Protein AF-0000000087357820 (afdb_homodimer)

Structure (mmCIF, N/CA/C/O backbone):
data_AF-0000000087357820-model_v1
#
loop_
_entity.id
_entity.type
_entity.pdbx_description
1 polymer 'Uncharacterized protein'
#
loop_
_atom_site.group_PDB
_atom_site.id
_atom_site.type_symbol
_atom_site.label_atom_id
_atom_site.label_alt_id
_atom_site.label_comp_id
_atom_site.label_asym_id
_atom_site.label_entity_id
_atom_site.label_seq_id
_atom_site.pdbx_PDB_ins_code
_atom_site.Cartn_x
_atom_site.Cartn_y
_atom_site.Cartn_z
_atom_site.occupancy
_atom_site.B_iso_or_equiv
_atom_site.auth_seq_id
_atom_site.auth_comp_id
_atom_site.auth_asym_id
_atom_site.auth_atom_id
_atom_site.pdbx_PDB_model_num
ATOM 1 N N . MET A 1 1 ? 14.164 22.422 3.836 1 73.25 1 MET A N 1
ATOM 2 C CA . MET A 1 1 ? 13.07 23.375 3.941 1 73.25 1 MET A CA 1
ATOM 3 C C . MET A 1 1 ? 12.234 23.125 5.191 1 73.25 1 MET A C 1
ATOM 5 O O . MET A 1 1 ? 12.117 24 6.055 1 73.25 1 MET A O 1
ATOM 9 N N . ALA A 1 2 ? 11.922 21.906 5.488 1 82.44 2 ALA A N 1
ATOM 10 C CA . ALA A 1 2 ? 11.102 21.594 6.656 1 82.44 2 ALA A CA 1
ATOM 11 C C . ALA A 1 2 ? 11.883 21.828 7.949 1 82.44 2 ALA A C 1
ATOM 13 O O . ALA A 1 2 ? 11.352 22.406 8.898 1 82.44 2 ALA A O 1
ATOM 14 N N . SER A 1 3 ? 13.109 21.469 7.949 1 85.56 3 SER A N 1
ATOM 15 C CA . SER A 1 3 ? 13.93 21.609 9.148 1 85.56 3 SER A CA 1
ATOM 16 C C . SER A 1 3 ? 14.117 23.078 9.523 1 85.56 3 SER A C 1
ATOM 18 O O . SER A 1 3 ? 14.07 23.438 10.703 1 85.56 3 SER A O 1
ATOM 20 N N . GLN A 1 4 ? 14.367 23.891 8.594 1 88.19 4 GLN A N 1
ATOM 21 C CA . GLN A 1 4 ? 14.547 25.328 8.844 1 88.19 4 GLN A CA 1
ATOM 22 C C . GLN A 1 4 ? 13.258 25.953 9.359 1 88.19 4 GLN A C 1
ATOM 24 O O . GLN A 1 4 ? 13.289 26.797 10.258 1 88.19 4 GLN A O 1
ATOM 29 N N . ALA A 1 5 ? 12.211 25.531 8.766 1 91.81 5 ALA A N 1
ATOM 30 C CA . ALA A 1 5 ? 10.922 26.062 9.203 1 91.81 5 ALA A CA 1
ATOM 31 C C . ALA A 1 5 ? 10.641 25.703 10.664 1 91.81 5 ALA A C 1
ATOM 33 O O . ALA A 1 5 ? 10.102 26.5 11.414 1 91.81 5 ALA A O 1
ATOM 34 N N . ILE A 1 6 ? 11.039 24.547 11.055 1 94.44 6 ILE A N 1
ATOM 35 C CA . ILE A 1 6 ? 10.828 24.109 12.422 1 94.44 6 ILE A CA 1
ATOM 36 C C . ILE A 1 6 ? 11.664 24.953 13.375 1 94.44 6 ILE A C 1
ATOM 38 O O . ILE A 1 6 ? 11.172 25.406 14.414 1 94.44 6 ILE A O 1
ATOM 42 N N . GLU A 1 7 ? 12.859 25.188 12.992 1 92.31 7 GLU A N 1
ATOM 43 C CA . GLU A 1 7 ? 13.75 25.984 13.844 1 92.31 7 GLU A CA 1
ATOM 44 C C . GLU A 1 7 ? 13.203 27.391 14.062 1 92.31 7 GLU A C 1
ATOM 46 O O . GLU A 1 7 ? 13.242 27.906 15.18 1 92.31 7 GLU A O 1
ATOM 51 N N . VAL A 1 8 ? 12.695 27.969 13.07 1 92.12 8 VAL A N 1
ATOM 52 C CA . VAL A 1 8 ? 12.203 29.328 13.109 1 92.12 8 VAL A CA 1
ATOM 53 C C . VAL A 1 8 ? 10.922 29.406 13.938 1 92.12 8 VAL A C 1
ATOM 55 O O . VAL A 1 8 ? 10.641 30.406 14.586 1 92.12 8 VAL A O 1
ATOM 58 N N . ASN A 1 9 ? 10.18 28.328 14.008 1 94.44 9 ASN A N 1
ATOM 59 C CA . ASN A 1 9 ? 8.859 28.359 14.633 1 94.44 9 ASN A CA 1
ATOM 60 C C . ASN A 1 9 ? 8.867 27.672 15.992 1 94.44 9 ASN A C 1
ATOM 62 O O . ASN A 1 9 ? 7.828 27.578 16.656 1 94.44 9 ASN A O 1
ATOM 66 N N . ARG A 1 10 ? 9.984 27.234 16.344 1 94.44 10 ARG A N 1
ATOM 67 C CA . ARG A 1 10 ? 10.062 26.453 17.578 1 94.44 10 ARG A CA 1
ATOM 68 C C . ARG A 1 10 ? 9.883 27.359 18.797 1 94.44 10 ARG A C 1
ATOM 70 O O . ARG A 1 10 ? 9.32 26.938 19.812 1 94.44 10 ARG A O 1
ATOM 77 N N . GLU A 1 11 ? 10.391 28.516 18.688 1 92.94 11 GLU A N 1
ATOM 78 C CA . GLU A 1 11 ? 10.258 29.438 19.812 1 92.94 11 GLU A CA 1
ATOM 79 C C . GLU A 1 11 ? 8.789 29.75 20.109 1 92.94 11 GLU A C 1
ATOM 81 O O . GLU A 1 11 ? 8.047 30.141 19.219 1 92.94 11 GLU A O 1
ATOM 86 N N . GLY A 1 12 ? 8.391 29.562 21.328 1 95 12 GLY A N 1
ATOM 87 C CA . GLY A 1 12 ? 7.023 29.859 21.719 1 95 12 GLY A CA 1
ATOM 88 C C . GLY A 1 12 ? 6.051 28.75 21.391 1 95 12 GLY A C 1
ATOM 89 O O . GLY A 1 12 ? 4.863 28.844 21.703 1 95 12 GLY A O 1
ATOM 90 N N . ALA A 1 13 ? 6.562 27.734 20.812 1 97.06 13 ALA A N 1
ATOM 91 C CA . ALA A 1 13 ? 5.703 26.625 20.422 1 97.06 13 ALA A CA 1
ATOM 92 C C . ALA A 1 13 ? 5.496 25.656 21.578 1 97.06 13 ALA A C 1
ATOM 94 O O . ALA A 1 13 ? 6.324 25.578 22.5 1 97.06 13 ALA A O 1
ATOM 95 N N . GLU A 1 14 ? 4.344 24.969 21.562 1 97.56 14 GLU A N 1
ATOM 96 C CA . GLU A 1 14 ? 4.145 23.781 22.375 1 97.56 14 GLU A CA 1
ATOM 97 C C . GLU A 1 14 ? 4.801 22.562 21.75 1 97.56 14 GLU A C 1
ATOM 99 O O . GLU A 1 14 ? 4.512 22.219 20.594 1 97.56 14 GLU A O 1
ATOM 104 N N . VAL A 1 15 ? 5.68 21.922 22.531 1 97.75 15 VAL A N 1
ATOM 105 C CA . VAL A 1 15 ? 6.398 20.781 21.984 1 97.75 15 VAL A CA 1
ATOM 106 C C . VAL A 1 15 ? 6.188 19.562 22.891 1 97.75 15 VAL A C 1
ATOM 108 O O . VAL A 1 15 ? 6.355 19.656 24.109 1 97.75 15 VAL A O 1
ATOM 111 N N . TYR A 1 16 ? 5.82 18.547 22.281 1 97.31 16 TYR A N 1
ATOM 112 C CA . TYR A 1 16 ? 5.555 17.312 23.016 1 97.31 16 TYR A CA 1
ATOM 113 C C . TYR A 1 16 ? 6.445 16.188 22.531 1 97.31 16 TYR A C 1
ATOM 115 O O . TYR A 1 16 ? 6.785 16.125 21.344 1 97.31 16 TYR A O 1
ATOM 123 N N . HIS A 1 17 ? 6.758 15.32 23.469 1 96.5 17 HIS A N 1
ATOM 124 C CA . HIS A 1 17 ? 7.605 14.18 23.156 1 96.5 17 HIS A CA 1
ATOM 125 C C . HIS A 1 17 ? 6.992 12.883 23.672 1 96.5 17 HIS A C 1
ATOM 127 O O . HIS A 1 17 ? 6.246 12.891 24.656 1 96.5 17 HIS A O 1
ATOM 133 N N . GLY A 1 18 ? 7.461 11.797 23.031 1 91.88 18 GLY A N 1
ATOM 134 C CA . GLY A 1 18 ? 6.934 10.484 23.375 1 91.88 18 GLY A CA 1
ATOM 135 C C . GLY A 1 18 ? 5.77 10.062 22.5 1 91.88 18 GLY A C 1
ATOM 136 O O . GLY A 1 18 ? 4.863 10.852 22.234 1 91.88 18 GLY A O 1
ATOM 137 N N . ALA A 1 19 ? 5.703 8.883 22.125 1 88.94 19 ALA A N 1
ATOM 138 C CA . ALA A 1 19 ? 4.777 8.383 21.109 1 88.94 19 ALA A CA 1
ATOM 139 C C . ALA A 1 19 ? 3.328 8.594 21.547 1 88.94 19 ALA A C 1
ATOM 141 O O . ALA A 1 19 ? 2.525 9.141 20.781 1 88.94 19 ALA A O 1
ATOM 142 N N . ALA A 1 20 ? 2.982 8.188 22.781 1 90.88 20 ALA A N 1
ATOM 143 C CA . ALA A 1 20 ? 1.6 8.25 23.25 1 90.88 20 ALA A CA 1
ATOM 144 C C . ALA A 1 20 ? 1.122 9.695 23.359 1 90.88 20 ALA A C 1
ATOM 146 O O . ALA A 1 20 ? 0.033 10.031 22.891 1 90.88 20 ALA A O 1
ATOM 147 N N . LEU A 1 21 ? 1.9 10.562 24 1 94.44 21 LEU A N 1
ATOM 148 C CA . LEU A 1 21 ? 1.52 11.961 24.172 1 94.44 21 LEU A CA 1
ATOM 149 C C . LEU A 1 21 ? 1.467 12.68 22.828 1 94.44 21 LEU A C 1
ATOM 151 O O . LEU A 1 21 ? 0.563 13.48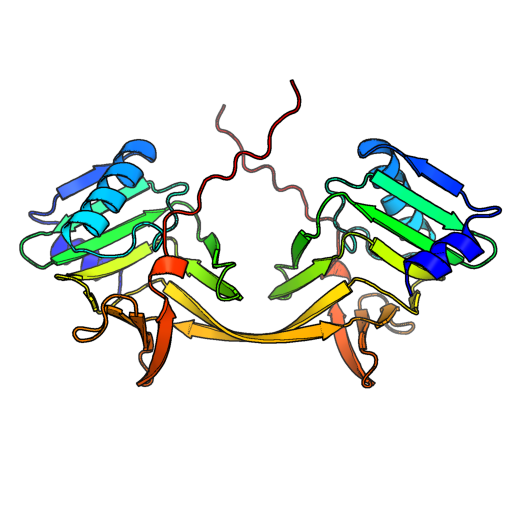4 22.578 1 94.44 21 LEU A O 1
ATOM 155 N N . CYS A 1 22 ? 2.412 12.398 21.984 1 94.81 22 CYS A N 1
ATOM 156 C CA . CYS A 1 22 ? 2.434 13.023 20.672 1 94.81 22 CYS A CA 1
ATOM 157 C C . CYS A 1 22 ? 1.187 12.648 19.875 1 94.81 22 CYS A C 1
ATOM 159 O O . CYS A 1 22 ? 0.579 13.508 19.234 1 94.81 22 CYS A O 1
ATOM 161 N N . ALA A 1 23 ? 0.832 11.43 19.953 1 91.69 23 ALA A N 1
ATOM 162 C CA . ALA A 1 23 ? -0.372 10.984 19.266 1 91.69 23 ALA A CA 1
ATOM 163 C C . ALA A 1 23 ? -1.608 11.711 19.781 1 91.69 23 ALA A C 1
ATOM 165 O O . ALA A 1 23 ? -2.441 12.172 19 1 91.69 23 ALA A O 1
ATOM 166 N N . GLU A 1 24 ? -1.689 11.797 21.047 1 93.69 24 GLU A N 1
ATOM 167 C CA . GLU A 1 24 ? -2.809 12.469 21.688 1 93.69 24 GLU A CA 1
ATOM 168 C C . GLU A 1 24 ? -2.875 13.938 21.281 1 93.69 24 GLU A C 1
ATOM 170 O O . GLU A 1 24 ? -3.941 14.438 20.922 1 93.69 24 GLU A O 1
ATOM 175 N N . LYS A 1 25 ? -1.815 14.617 21.312 1 93.94 25 LYS A N 1
ATOM 176 C CA . LYS A 1 25 ? -1.777 16.047 21.047 1 93.94 25 LYS A CA 1
ATOM 177 C C . LYS A 1 25 ? -2.035 16.328 19.562 1 93.94 25 LYS A C 1
ATOM 179 O O . LYS A 1 25 ? -2.656 17.344 19.219 1 93.94 25 LYS A O 1
ATOM 184 N N . ALA A 1 26 ? -1.531 15.453 18.688 1 93 26 ALA A N 1
ATOM 185 C CA . ALA A 1 26 ? -1.807 15.594 17.266 1 93 26 ALA A CA 1
ATOM 186 C C . ALA A 1 26 ? -3.305 15.523 16.984 1 93 26 ALA A C 1
ATOM 188 O O . ALA A 1 26 ? -3.848 16.359 16.25 1 93 26 ALA A O 1
ATOM 189 N N . VAL A 1 27 ? -3.914 14.617 17.609 1 93.06 27 VAL A N 1
ATOM 190 C CA . VAL A 1 27 ? -5.348 14.43 17.406 1 93.06 27 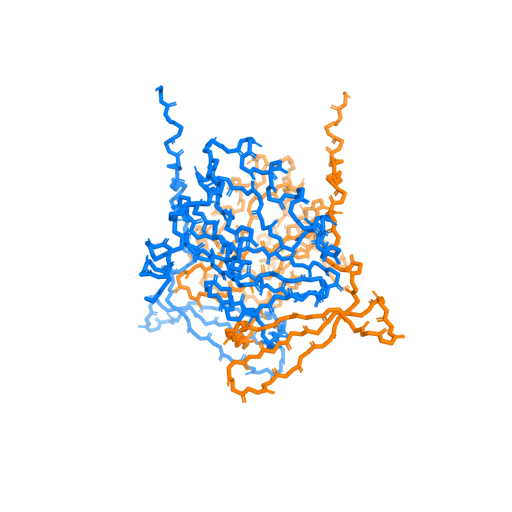VAL A CA 1
ATOM 191 C C . VAL A 1 27 ? -6.105 15.641 17.953 1 93.06 27 VAL A C 1
ATOM 193 O O . VAL A 1 27 ? -7.059 16.125 17.344 1 93.06 27 VAL A O 1
ATOM 196 N N . GLU A 1 28 ? -5.723 16.062 19.094 1 95 28 GLU A N 1
ATOM 197 C CA . GLU A 1 28 ? -6.355 17.219 19.703 1 95 28 GLU A CA 1
ATOM 198 C C . GLU A 1 28 ? -6.258 18.438 18.781 1 95 28 GLU A C 1
ATOM 200 O O . GLU A 1 28 ? -7.223 19.203 18.641 1 95 28 GLU A O 1
ATOM 205 N N . LEU A 1 29 ? -5.117 18.594 18.219 1 94.62 29 LEU A N 1
ATOM 206 C CA . LEU A 1 29 ? -4.906 19.734 17.344 1 94.62 29 LEU A CA 1
ATOM 207 C C . LEU A 1 29 ? -5.797 19.641 16.109 1 94.62 29 LEU A C 1
ATOM 209 O O . LEU A 1 29 ? -6.375 20.641 15.672 1 94.62 29 LEU A O 1
ATOM 213 N N . LEU A 1 30 ? -5.941 18.469 15.516 1 95.62 30 LEU A N 1
ATOM 214 C CA . LEU A 1 30 ? -6.84 18.25 14.383 1 95.62 30 LEU A CA 1
ATOM 215 C C . LEU A 1 30 ? -8.281 18.562 14.766 1 95.62 30 LEU A C 1
ATOM 217 O O . LEU A 1 30 ? -8.992 19.234 14.016 1 95.62 30 LEU A O 1
ATOM 221 N N . ALA A 1 31 ? -8.609 18.172 15.977 1 96.25 31 ALA A N 1
ATOM 222 C CA . ALA A 1 31 ? -9.961 18.438 16.469 1 96.25 31 ALA A CA 1
ATOM 223 C C . ALA A 1 31 ? -10.195 19.938 16.656 1 96.25 31 ALA A C 1
ATOM 225 O O . ALA A 1 31 ? -11.234 20.469 16.234 1 96.25 31 ALA A O 1
ATOM 226 N N . GLU A 1 32 ? -9.258 20.547 17.203 1 96.44 32 GLU A N 1
ATOM 227 C CA . GLU A 1 32 ? -9.367 21.969 17.484 1 96.44 32 GLU A CA 1
ATOM 228 C C . GLU A 1 32 ? -9.539 22.766 16.203 1 96.44 32 GLU A C 1
ATOM 230 O O . GLU A 1 32 ? -10.18 23.828 16.203 1 96.44 32 GLU A O 1
ATOM 235 N N . THR A 1 33 ? -8.977 22.266 15.148 1 96.44 33 THR A N 1
ATOM 236 C CA . THR A 1 33 ? -9 23 13.891 1 96.44 33 THR A CA 1
ATOM 237 C C . THR A 1 33 ? -10.023 22.406 12.922 1 96.44 33 THR A C 1
ATOM 239 O O . THR A 1 33 ? -10.031 22.734 11.734 1 96.44 33 THR A O 1
ATOM 242 N N . ASN A 1 34 ? -10.836 21.484 13.383 1 96.81 34 ASN A N 1
ATOM 243 C CA . ASN A 1 34 ? -11.93 20.859 12.641 1 96.81 34 ASN A CA 1
ATOM 244 C C . ASN A 1 34 ? -11.43 20.125 11.406 1 96.81 34 ASN A C 1
ATOM 246 O O . ASN A 1 34 ? -12.055 20.172 10.344 1 96.81 34 ASN A O 1
ATOM 250 N N . MET A 1 35 ? -10.258 19.547 11.531 1 96.75 35 MET A N 1
ATOM 251 C CA . MET A 1 35 ? -9.719 18.672 10.5 1 96.75 35 MET A CA 1
ATOM 252 C C . MET A 1 35 ? -10.062 17.219 10.797 1 96.75 35 MET A C 1
ATOM 254 O O . MET A 1 35 ? -10.297 16.859 11.945 1 96.75 35 MET A O 1
ATOM 258 N N . PRO A 1 36 ? -10.133 16.406 9.789 1 95.56 36 PRO A N 1
ATOM 259 C CA . PRO A 1 36 ? -10.406 14.992 10.07 1 95.56 36 PRO A CA 1
ATOM 260 C C . PRO A 1 36 ? -9.344 14.352 10.961 1 95.56 36 PRO A C 1
ATOM 262 O O . PRO A 1 36 ? -8.148 14.578 10.758 1 95.56 36 PRO A O 1
ATOM 265 N N . LEU A 1 37 ? -9.695 13.492 11.773 1 93.69 37 LEU A N 1
ATOM 266 C CA . LEU A 1 37 ? -8.82 13 12.836 1 93.69 37 LEU A CA 1
ATOM 267 C C . LEU A 1 37 ? -7.918 11.883 12.32 1 93.69 37 LEU A C 1
ATOM 269 O O . LEU A 1 37 ? -6.93 11.531 12.969 1 93.69 37 LEU A O 1
ATOM 273 N N . GLY A 1 38 ? -8.211 11.281 11.195 1 91.94 38 GLY A N 1
ATOM 274 C CA . GLY A 1 38 ? -7.43 10.188 10.641 1 91.94 38 GLY A CA 1
ATOM 275 C C . GLY A 1 38 ? -6.434 10.641 9.594 1 91.94 38 GLY A C 1
ATOM 276 O O . GLY A 1 38 ? -5.797 9.82 8.93 1 91.94 38 GLY A O 1
ATOM 277 N N . LEU A 1 39 ? -6.238 11.945 9.453 1 92.19 39 LEU A N 1
ATOM 278 C CA . LEU A 1 39 ? -5.363 12.477 8.414 1 92.19 39 LEU A CA 1
ATOM 279 C C . LEU A 1 39 ? -3.918 12.055 8.648 1 92.19 39 LEU A C 1
ATOM 281 O O . LEU A 1 39 ? -3.156 11.875 7.695 1 92.19 39 LEU A O 1
ATOM 285 N N . LEU A 1 40 ? -3.494 11.992 9.875 1 84.5 40 LEU A N 1
ATOM 286 C CA . LEU A 1 40 ? -2.104 11.711 10.211 1 84.5 40 LEU A CA 1
ATOM 287 C C . LEU A 1 40 ? -1.955 10.312 10.789 1 84.5 40 LEU A C 1
ATOM 289 O O . LEU A 1 40 ? -2.758 9.891 11.625 1 84.5 40 LEU A O 1
ATOM 293 N N . PRO A 1 41 ? -0.922 9.68 10.203 1 74.94 41 PRO A N 1
ATOM 294 C CA . PRO A 1 41 ? -0.649 8.398 10.875 1 74.94 41 PRO A CA 1
ATOM 295 C C . PRO A 1 41 ? -0.025 8.578 12.258 1 74.94 41 PRO A C 1
ATOM 297 O O . PRO A 1 41 ? 0.786 9.484 12.453 1 74.94 41 PRO A O 1
ATOM 300 N N . LEU A 1 42 ? -0.426 7.961 13.242 1 70.5 42 LEU A N 1
ATOM 301 C CA . LEU A 1 42 ? -0.013 8.164 14.633 1 70.5 42 LEU A CA 1
ATOM 302 C C . LEU A 1 42 ? 0.993 7.098 15.055 1 70.5 42 LEU A C 1
ATOM 304 O O . LEU A 1 42 ? 1.141 6.82 16.25 1 70.5 42 LEU A O 1
ATOM 308 N N . ALA A 1 43 ? 1.748 6.617 14.148 1 74.94 43 ALA A N 1
ATOM 309 C CA . ALA A 1 43 ? 2.674 5.562 14.547 1 74.94 43 ALA A CA 1
ATOM 310 C C . ALA A 1 43 ? 4.094 6.098 14.688 1 74.94 43 ALA A C 1
ATOM 312 O O . ALA A 1 43 ? 4.578 6.828 13.82 1 74.94 43 ALA A O 1
ATOM 313 N N . ASP A 1 44 ? 4.77 5.82 15.812 1 84.06 44 ASP A N 1
ATOM 314 C CA . ASP A 1 44 ? 6.188 6.039 16.094 1 84.06 44 ASP A CA 1
ATOM 315 C C . ASP A 1 44 ? 6.539 7.52 16.016 1 84.06 44 ASP A C 1
ATOM 317 O O . ASP A 1 44 ? 7.574 7.895 15.453 1 84.06 44 ASP A O 1
ATOM 321 N N . ILE A 1 45 ? 5.656 8.352 16.391 1 91.44 45 ILE A N 1
ATOM 322 C CA . ILE A 1 45 ? 5.914 9.789 16.438 1 91.44 45 ILE A CA 1
ATOM 323 C C . ILE A 1 45 ? 6.824 10.117 17.609 1 91.44 45 ILE A C 1
ATOM 325 O O . ILE A 1 45 ? 6.594 9.648 18.734 1 91.44 45 ILE A O 1
ATOM 329 N N . VAL A 1 46 ? 7.801 10.867 17.438 1 94.44 46 VAL A N 1
ATOM 330 C CA . VAL A 1 46 ? 8.766 11.148 18.484 1 94.44 46 VAL A CA 1
ATOM 331 C C . VAL A 1 46 ? 8.602 12.594 18.969 1 94.44 46 VAL A C 1
ATOM 333 O O . VAL A 1 46 ? 8.945 12.914 20.109 1 94.44 46 VAL A O 1
ATOM 336 N N . GLU A 1 47 ? 8.086 13.438 18.125 1 96.56 47 GLU A N 1
ATOM 337 C CA . GLU A 1 47 ? 7.891 14.836 18.5 1 96.56 47 GLU A CA 1
ATOM 338 C C . GLU A 1 47 ? 6.738 15.461 17.719 1 96.56 47 GLU A C 1
ATOM 340 O O . GLU A 1 47 ? 6.582 15.219 16.531 1 96.56 47 GLU A O 1
ATOM 345 N N . VAL A 1 48 ? 5.984 16.234 18.438 1 96.56 48 VAL A N 1
ATOM 346 C CA . VAL A 1 48 ? 4.973 17.094 17.844 1 96.56 48 VAL A CA 1
ATOM 347 C C . VAL A 1 48 ? 5.125 18.516 18.359 1 96.56 48 VAL A C 1
ATOM 349 O O . VAL A 1 48 ? 5.312 18.734 19.562 1 96.56 48 VAL A O 1
ATOM 352 N N . GLY A 1 49 ? 5.086 19.453 17.5 1 97.25 49 GLY A N 1
ATOM 353 C CA . GLY A 1 49 ? 5.133 20.859 17.875 1 97.25 49 GLY A CA 1
ATOM 354 C C . GLY A 1 49 ? 4.062 21.688 17.203 1 97.25 49 GLY A C 1
ATOM 355 O O . GLY A 1 49 ? 3.637 21.375 16.094 1 97.25 49 GLY A O 1
ATOM 356 N N . TYR A 1 50 ? 3.68 22.641 17.938 1 97.56 50 TYR A N 1
ATOM 357 C CA . TYR A 1 50 ? 2.654 23.547 17.438 1 97.56 50 TYR A CA 1
ATOM 358 C C . TYR A 1 50 ? 2.873 24.969 17.953 1 97.56 50 TYR A C 1
ATOM 360 O O . TYR A 1 50 ? 2.887 25.203 19.156 1 97.56 50 TYR A O 1
ATOM 368 N N . ASN A 1 51 ? 3.086 25.844 17.078 1 97.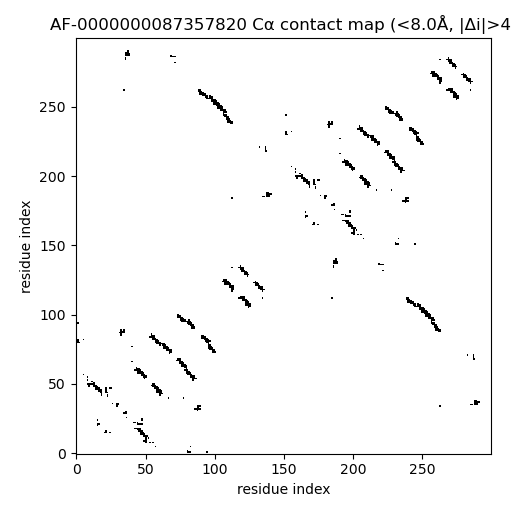75 51 ASN A N 1
ATOM 369 C CA . ASN A 1 51 ? 3.152 27.266 17.406 1 97.75 51 ASN A CA 1
ATOM 370 C C . ASN A 1 51 ? 1.818 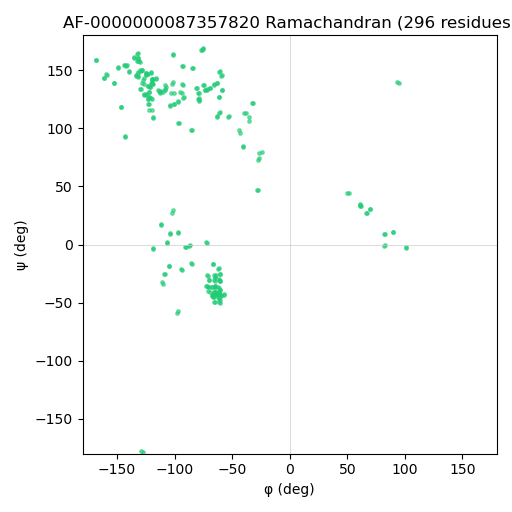27.953 17.141 1 97.75 51 ASN A C 1
ATOM 372 O O . ASN A 1 51 ? 1.471 28.234 16 1 97.75 51 ASN A O 1
ATOM 376 N N . ARG A 1 52 ? 1.1 28.25 18.156 1 95.12 52 ARG A N 1
ATOM 377 C CA . ARG A 1 52 ? -0.247 28.797 18.047 1 95.12 52 ARG A CA 1
ATOM 378 C C . ARG A 1 52 ? -0.222 30.188 17.406 1 95.12 52 ARG A C 1
ATOM 380 O O . ARG A 1 52 ? -1.163 30.562 16.703 1 95.12 52 ARG A O 1
ATOM 387 N N . SER A 1 53 ? 0.862 30.859 17.656 1 95.62 53 SER A N 1
ATOM 388 C CA . SER A 1 53 ? 0.969 32.219 17.141 1 95.62 53 SER A CA 1
ATOM 389 C C . SER A 1 53 ? 1.056 32.219 15.617 1 95.62 53 SER A C 1
ATOM 391 O O . SER A 1 53 ? 0.484 33.094 14.969 1 95.62 53 SER A O 1
ATOM 393 N N . THR A 1 54 ? 1.715 31.281 15.039 1 95.38 54 THR A N 1
ATOM 394 C CA . THR A 1 54 ? 1.928 31.266 13.602 1 95.38 54 THR A CA 1
ATOM 395 C C . THR A 1 54 ? 1.031 30.234 12.93 1 95.38 54 THR A C 1
ATOM 397 O O . THR A 1 54 ? 0.827 30.266 11.719 1 95.38 54 THR A O 1
ATOM 400 N N . GLY A 1 55 ? 0.538 29.312 13.695 1 96.5 55 GLY A N 1
ATOM 401 C CA . GLY A 1 55 ? -0.227 28.203 13.148 1 96.5 55 GLY A CA 1
ATOM 402 C C . GLY A 1 55 ? 0.646 27.078 12.625 1 96.5 55 GLY A C 1
ATOM 403 O O . GLY A 1 55 ? 0.153 26.156 11.969 1 96.5 55 GLY A O 1
ATOM 404 N N . PHE A 1 56 ? 1.997 27.156 12.898 1 97.75 56 PHE A N 1
ATOM 405 C CA . PHE A 1 56 ? 2.947 26.188 12.367 1 97.75 56 PHE A CA 1
ATOM 406 C C . PHE A 1 56 ? 2.916 24.891 13.18 1 97.75 56 PHE A C 1
ATOM 408 O O . PHE A 1 56 ? 3.045 24.922 14.406 1 97.75 56 PHE A O 1
ATOM 415 N N . LEU A 1 57 ? 2.717 23.828 12.484 1 97.25 57 LEU A N 1
ATOM 416 C CA . LEU A 1 57 ? 2.678 22.484 13.062 1 97.25 57 LEU A CA 1
ATOM 417 C C . LEU A 1 57 ? 3.766 21.609 12.461 1 97.25 57 LEU A C 1
ATOM 419 O O . LEU A 1 57 ? 4.023 21.656 11.258 1 97.25 57 LEU A O 1
ATOM 423 N N . TRP A 1 58 ? 4.445 20.812 13.297 1 96.5 58 TRP A N 1
ATOM 424 C CA . TRP A 1 58 ? 5.352 19.828 12.734 1 96.5 58 TRP A CA 1
ATOM 425 C C . TRP A 1 58 ? 5.27 18.516 13.492 1 96.5 58 TRP A C 1
ATOM 427 O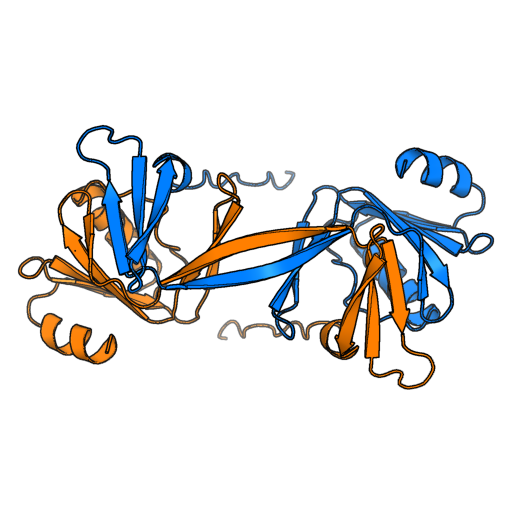 O . TRP A 1 58 ? 4.875 18.484 14.664 1 96.5 58 TRP A O 1
ATOM 437 N N . LEU A 1 59 ? 5.488 17.453 12.844 1 96 59 LEU A N 1
ATOM 438 C CA . LEU A 1 59 ? 5.559 16.094 13.359 1 96 59 LEU A CA 1
ATOM 439 C C . LEU A 1 59 ? 6.859 15.422 12.938 1 96 59 LEU A C 1
ATOM 441 O O . LEU A 1 59 ? 7.242 15.477 11.766 1 96 59 LEU A O 1
ATOM 445 N N . LEU A 1 60 ? 7.523 14.867 13.93 1 95.38 60 LEU A N 1
ATOM 446 C CA . LEU A 1 60 ? 8.719 14.07 13.672 1 95.38 60 LEU A CA 1
ATOM 447 C C . LEU A 1 60 ? 8.469 12.602 14 1 95.38 60 LEU A C 1
ATOM 449 O O . LEU A 1 60 ? 7.918 12.273 15.055 1 95.38 60 LEU A O 1
ATOM 453 N N . GLN A 1 61 ? 8.812 11.734 13.117 1 94.12 61 GLN A N 1
ATOM 454 C CA . GLN A 1 61 ? 8.688 10.305 13.359 1 94.12 61 GLN A CA 1
ATOM 455 C C . GLN A 1 61 ? 9.961 9.562 12.961 1 94.12 61 GLN A C 1
ATOM 457 O O . GLN A 1 61 ? 10.797 10.109 12.227 1 94.12 61 GLN A O 1
ATOM 462 N N . LYS A 1 62 ? 10.133 8.461 13.5 1 91.69 62 LYS A N 1
ATOM 463 C CA . LYS A 1 62 ? 11.375 7.719 13.336 1 91.69 62 LYS A CA 1
ATOM 464 C C . LYS A 1 62 ? 11.562 7.273 11.883 1 91.69 62 LYS A C 1
ATOM 466 O O . LYS A 1 62 ? 12.664 7.348 11.344 1 91.69 62 LYS A O 1
ATOM 471 N N . LYS A 1 63 ? 10.492 6.773 11.281 1 90.44 63 LYS A N 1
ATOM 472 C CA . LYS A 1 63 ? 10.539 6.262 9.914 1 90.44 63 LYS A CA 1
ATOM 473 C C . LYS A 1 63 ? 9.375 6.789 9.086 1 90.44 63 LYS A C 1
ATOM 475 O O . LYS A 1 63 ? 8.297 7.051 9.617 1 90.44 63 LYS A O 1
ATOM 480 N N . ALA A 1 64 ? 9.773 6.98 7.82 1 90.62 64 ALA A N 1
ATOM 481 C CA . ALA A 1 64 ? 8.68 7.266 6.898 1 90.62 64 ALA A CA 1
ATOM 482 C C . ALA A 1 64 ? 7.688 6.109 6.852 1 90.62 64 ALA A C 1
ATOM 484 O O . ALA A 1 64 ? 8.055 4.953 7.09 1 90.62 64 ALA A O 1
ATOM 485 N N . LEU A 1 65 ? 6.406 6.488 6.594 1 88.56 65 LEU A N 1
ATOM 486 C CA . LEU A 1 65 ? 5.414 5.422 6.508 1 88.56 65 LEU A CA 1
ATOM 487 C C . LEU A 1 65 ? 4.395 5.711 5.414 1 88.56 65 LEU A C 1
ATOM 489 O O . LEU A 1 65 ? 4.258 6.855 4.977 1 88.56 65 LEU A O 1
ATOM 493 N N . THR A 1 66 ? 3.877 4.668 4.945 1 86.25 66 THR A N 1
ATOM 494 C CA . THR A 1 66 ? 2.814 4.75 3.949 1 86.25 66 THR A CA 1
ATOM 495 C C . THR A 1 66 ? 1.499 4.223 4.516 1 86.25 66 THR A C 1
ATOM 497 O O . THR A 1 66 ? 1.479 3.199 5.199 1 86.25 66 THR A O 1
ATOM 500 N N . HIS A 1 67 ? 0.475 4.973 4.328 1 87.56 67 HIS A N 1
ATOM 501 C CA . HIS A 1 67 ? -0.867 4.605 4.77 1 87.56 67 HIS A CA 1
ATOM 502 C C . HIS A 1 67 ? -1.824 4.5 3.586 1 87.56 67 HIS A C 1
ATOM 504 O O . HIS A 1 67 ? -1.774 5.324 2.668 1 87.56 67 HIS A O 1
ATOM 510 N N . THR A 1 68 ? -2.719 3.494 3.709 1 83.25 68 THR A N 1
ATOM 511 C CA . THR A 1 68 ? -3.754 3.338 2.693 1 83.25 68 THR A CA 1
ATOM 512 C C . THR A 1 68 ? -5.098 3.84 3.213 1 83.25 68 THR A C 1
ATOM 514 O O . THR A 1 68 ? -5.605 3.342 4.219 1 83.25 68 THR A O 1
ATOM 517 N N . PHE A 1 69 ? -5.637 4.828 2.543 1 88.25 69 PHE A N 1
ATOM 518 C CA . PHE A 1 69 ? -7.027 5.199 2.781 1 88.25 69 PHE A CA 1
ATOM 519 C C . PHE A 1 69 ? -7.969 4.344 1.943 1 88.25 69 PHE A C 1
ATOM 521 O O . PHE A 1 69 ? -8.211 4.645 0.772 1 88.25 69 PHE A O 1
ATOM 528 N N . LYS A 1 70 ? -8.5 3.354 2.551 1 81.38 70 LYS A N 1
ATOM 529 C CA . LYS A 1 70 ? -9.195 2.268 1.865 1 81.38 70 LYS A CA 1
ATOM 530 C C . LYS A 1 70 ? -10.453 2.777 1.167 1 81.38 70 LYS A C 1
ATOM 532 O O . LYS A 1 70 ? -10.812 2.291 0.093 1 81.38 70 LYS A O 1
ATOM 537 N N . GLN A 1 71 ? -11.078 3.725 1.802 1 84.88 71 GLN A N 1
ATOM 538 C CA . GLN A 1 71 ? -12.352 4.191 1.265 1 84.88 71 GLN A CA 1
ATOM 539 C C . GLN A 1 71 ? -12.164 4.859 -0.093 1 84.88 71 GLN A C 1
ATOM 541 O O . GLN A 1 71 ? -13.07 4.855 -0.924 1 84.88 71 GLN A O 1
ATOM 546 N N . ILE A 1 72 ? -11 5.418 -0.327 1 88.06 72 ILE A N 1
ATOM 547 C CA . ILE A 1 72 ? -10.797 6.141 -1.579 1 88.06 72 ILE A CA 1
ATOM 548 C C . ILE A 1 72 ? -9.68 5.477 -2.381 1 88.06 72 ILE A C 1
ATOM 550 O O . ILE A 1 72 ? -9.344 5.926 -3.48 1 88.06 72 ILE A O 1
ATOM 554 N N . GLY A 1 73 ? -9.102 4.504 -1.807 1 79.38 73 GLY A N 1
ATOM 555 C CA . GLY A 1 73 ? -8.086 3.734 -2.51 1 79.38 73 GLY A CA 1
ATOM 556 C C . GLY A 1 73 ? -6.801 4.508 -2.742 1 79.38 73 GLY A C 1
ATOM 557 O O . GLY A 1 73 ? -6.148 4.34 -3.773 1 79.38 73 GLY A O 1
ATOM 558 N N . ARG A 1 74 ? -6.43 5.398 -1.911 1 85.38 74 ARG A N 1
ATOM 559 C CA . ARG A 1 74 ? -5.234 6.223 -2.057 1 85.38 74 ARG A CA 1
ATOM 560 C C . ARG A 1 74 ? -4.16 5.809 -1.06 1 85.38 74 ARG A C 1
ATOM 562 O O . ARG A 1 74 ? -4.457 5.512 0.099 1 85.38 74 ARG A O 1
ATOM 569 N N . LEU A 1 75 ? -2.984 5.77 -1.592 1 86.94 75 LEU A N 1
ATOM 570 C CA . LEU A 1 75 ? -1.815 5.633 -0.73 1 86.94 75 LEU A CA 1
ATOM 571 C C . LEU A 1 75 ? -1.213 6.996 -0.412 1 86.94 75 LEU A C 1
ATOM 573 O O . LEU A 1 75 ? -1.024 7.82 -1.309 1 86.94 75 LEU A O 1
ATOM 577 N N . VAL A 1 76 ? -0.985 7.18 0.837 1 91.94 76 VAL A N 1
ATOM 578 C CA . VAL A 1 76 ? -0.347 8.422 1.263 1 91.94 76 VAL A CA 1
ATOM 579 C C . VAL A 1 76 ? 0.936 8.109 2.029 1 91.94 76 VAL A C 1
ATOM 581 O O . VAL A 1 76 ? 0.938 7.262 2.93 1 91.94 76 VAL A O 1
ATOM 584 N N . SER A 1 77 ? 1.97 8.734 1.573 1 92.12 77 SER A N 1
ATOM 585 C CA . SER A 1 77 ? 3.252 8.594 2.256 1 92.12 77 SER A CA 1
ATOM 586 C C . SER A 1 77 ? 3.559 9.812 3.117 1 92.12 77 SER A C 1
ATOM 588 O O . SER A 1 77 ? 3.326 10.945 2.701 1 92.12 77 SER A O 1
ATOM 590 N N . TYR A 1 78 ? 4.074 9.539 4.293 1 94.81 78 TYR A N 1
ATOM 591 C CA . TYR A 1 78 ? 4.488 10.562 5.246 1 94.81 78 TYR A CA 1
ATOM 592 C C . TYR A 1 78 ? 5.977 10.453 5.555 1 94.81 78 TYR A C 1
ATOM 594 O O . TYR A 1 78 ? 6.445 9.414 6.023 1 94.81 78 TYR A O 1
ATOM 602 N N . ALA A 1 79 ? 6.691 11.539 5.375 1 95.12 79 ALA A N 1
ATOM 603 C CA . ALA A 1 79 ? 8.125 11.578 5.641 1 95.12 79 ALA A CA 1
ATOM 604 C C . ALA A 1 79 ? 8.398 11.633 7.141 1 95.12 79 ALA A C 1
ATOM 606 O O . ALA A 1 79 ? 7.473 11.719 7.949 1 95.12 79 ALA A O 1
ATOM 607 N N . THR A 1 80 ? 9.656 11.438 7.492 1 94.94 80 THR A N 1
ATOM 608 C CA . THR A 1 80 ? 10.047 11.492 8.898 1 94.94 80 THR A CA 1
ATOM 609 C C . THR A 1 80 ? 9.75 12.867 9.492 1 94.94 80 THR A C 1
ATOM 611 O O . THR A 1 80 ? 9.625 13.008 10.711 1 94.94 80 THR A O 1
ATOM 614 N N . LYS A 1 81 ? 9.711 13.867 8.602 1 95.69 81 LYS A N 1
ATOM 615 C CA . LYS A 1 81 ? 9.352 15.227 8.992 1 95.69 81 LYS A CA 1
ATOM 616 C C . LYS A 1 81 ? 8.156 15.734 8.18 1 95.69 81 LYS A C 1
ATOM 618 O O . LYS A 1 81 ? 8.211 15.766 6.953 1 95.69 81 LYS A O 1
ATOM 623 N N . VAL A 1 82 ? 7.102 16.078 8.93 1 96.31 82 VAL A N 1
ATOM 624 C CA . VAL A 1 82 ? 5.91 16.656 8.312 1 96.31 82 VAL A CA 1
ATOM 625 C C . VAL A 1 82 ? 5.613 18.016 8.922 1 96.31 82 VAL A C 1
ATOM 627 O O . VAL A 1 82 ? 5.641 18.172 10.148 1 96.31 82 VAL A O 1
ATOM 630 N N . THR A 1 83 ? 5.391 19.016 8.086 1 97.25 83 THR A N 1
ATOM 631 C CA . THR A 1 83 ? 5.062 20.344 8.586 1 97.25 83 THR A CA 1
ATOM 632 C C . THR A 1 83 ? 3.85 20.906 7.852 1 97.25 83 THR A C 1
ATOM 634 O O . THR A 1 83 ? 3.527 20.484 6.742 1 97.25 83 THR A O 1
ATOM 637 N N . ALA A 1 84 ? 3.264 21.844 8.461 1 97.56 84 ALA A N 1
ATOM 638 C CA . ALA A 1 84 ? 2.152 22.562 7.855 1 97.56 84 ALA A CA 1
ATOM 639 C C . ALA A 1 84 ? 1.817 23.828 8.656 1 97.56 84 ALA A C 1
ATOM 641 O O . ALA A 1 84 ? 2.219 23.953 9.812 1 97.56 84 ALA A O 1
ATOM 642 N N . PHE A 1 85 ? 1.178 24.75 8.047 1 97.94 85 PHE A N 1
ATOM 643 C CA . PHE A 1 85 ? 0.45 25.812 8.727 1 97.94 85 PHE A CA 1
ATOM 644 C C . PHE A 1 85 ? -1.033 25.469 8.828 1 97.94 85 PHE A C 1
ATOM 646 O O . PHE A 1 85 ? -1.696 25.266 7.812 1 97.94 85 PHE A O 1
ATOM 653 N N . VAL A 1 86 ? -1.536 25.469 10.062 1 97.25 86 VAL A N 1
ATOM 654 C CA . VAL A 1 86 ? -2.896 24.984 10.289 1 97.25 86 VAL A CA 1
ATOM 655 C C . VAL A 1 86 ? -3.793 26.156 10.695 1 97.25 86 VAL A C 1
ATOM 657 O O . VAL A 1 86 ? -3.391 27 11.5 1 97.25 86 VAL A O 1
ATOM 660 N N . GLU A 1 87 ? -4.898 26.219 10.062 1 96.44 87 GLU A N 1
ATOM 661 C CA . GLU A 1 87 ? -6.012 27.094 10.414 1 96.44 87 GLU A CA 1
ATOM 662 C C . GLU A 1 87 ? -7.32 26.312 10.508 1 96.44 87 GLU A C 1
ATOM 664 O O . GLU A 1 87 ? -7.316 25.078 10.461 1 96.44 87 GLU A O 1
ATOM 669 N N . ASP A 1 88 ? -8.367 27.047 10.773 1 97.5 88 ASP A N 1
ATOM 670 C CA . ASP A 1 88 ? -9.672 26.391 10.836 1 97.5 88 ASP A CA 1
ATOM 671 C C . ASP A 1 88 ? -10.031 25.75 9.5 1 97.5 88 ASP A C 1
ATOM 673 O O . ASP A 1 88 ? -10.188 26.453 8.492 1 97.5 88 ASP A O 1
ATOM 677 N N . ARG A 1 89 ? -10.094 24.453 9.492 1 98.19 89 ARG A N 1
ATOM 678 C CA . ARG A 1 89 ? -10.578 23.641 8.375 1 98.19 89 ARG A CA 1
ATOM 679 C C . ARG A 1 89 ? -9.641 23.75 7.18 1 98.19 89 ARG A C 1
ATOM 681 O O . ARG A 1 89 ? -10.07 23.625 6.031 1 98.19 89 ARG A O 1
ATOM 688 N N . LYS A 1 90 ? -8.32 24.031 7.484 1 97.88 90 LYS A N 1
ATOM 689 C CA . LYS A 1 90 ? -7.395 24.156 6.359 1 97.88 90 LYS A CA 1
ATOM 690 C C . LYS A 1 90 ? -5.945 24.016 6.82 1 97.88 90 LYS A C 1
ATOM 692 O O . LYS A 1 90 ? -5.605 24.391 7.941 1 97.88 90 LYS A O 1
ATOM 697 N N . MET A 1 91 ? -5.137 23.406 6.02 1 98.06 91 MET A N 1
ATOM 698 C CA . MET A 1 91 ? -3.684 23.375 6.164 1 98.06 91 MET A CA 1
ATOM 699 C C . MET A 1 91 ? -2.994 23.828 4.883 1 98.06 91 MET A C 1
ATOM 701 O O . MET A 1 91 ? -3.457 23.516 3.781 1 98.06 91 MET A O 1
ATOM 705 N N . LYS A 1 92 ? -1.92 24.531 5.09 1 97.81 92 LYS A N 1
ATOM 706 C CA . LYS A 1 92 ? -1.169 25.031 3.943 1 97.81 92 LYS A CA 1
ATOM 707 C C . LYS A 1 92 ? 0.324 24.766 4.102 1 97.81 92 LYS A C 1
ATOM 709 O O . LYS A 1 92 ? 0.782 24.391 5.188 1 97.81 92 LYS A O 1
ATOM 714 N N . ARG A 1 93 ? 0.983 24.891 2.953 1 97.38 93 ARG A N 1
ATOM 715 C CA . ARG A 1 93 ? 2.43 24.719 2.895 1 97.38 93 ARG A CA 1
ATOM 716 C C . ARG A 1 93 ? 2.85 23.406 3.559 1 97.38 93 ARG A C 1
ATOM 718 O O . ARG A 1 93 ? 3.756 23.391 4.395 1 97.38 93 ARG A O 1
ATOM 725 N N . ILE A 1 94 ? 2.107 22.438 3.232 1 97.88 94 ILE A N 1
ATOM 726 C CA . ILE A 1 94 ? 2.387 21.109 3.768 1 97.88 94 ILE A CA 1
ATOM 727 C C . ILE A 1 94 ? 3.682 20.578 3.162 1 97.88 94 ILE A C 1
ATOM 729 O O . ILE A 1 94 ? 3.92 20.719 1.961 1 97.88 94 ILE A O 1
ATOM 733 N N . THR A 1 95 ? 4.473 20.047 3.975 1 97.19 95 THR A N 1
ATOM 734 C CA . THR A 1 95 ? 5.664 19.359 3.492 1 97.19 95 THR A CA 1
ATOM 735 C C . THR A 1 95 ? 5.711 17.922 4.016 1 97.19 95 THR A C 1
ATOM 737 O O . THR A 1 95 ? 5.152 17.625 5.074 1 97.19 95 THR A O 1
ATOM 740 N N . GLY A 1 96 ? 6.258 17.047 3.238 1 96.44 96 GLY A N 1
ATOM 741 C CA . GLY A 1 96 ? 6.504 15.695 3.709 1 96.44 96 GLY A CA 1
ATOM 742 C C . GLY A 1 96 ? 5.344 14.75 3.455 1 96.44 96 GLY A C 1
ATOM 743 O O . GLY A 1 96 ? 5.273 13.672 4.047 1 96.44 96 GLY A O 1
ATOM 744 N N . VAL A 1 97 ? 4.371 15.172 2.662 1 96.38 97 VAL A N 1
ATOM 745 C CA . VAL A 1 97 ? 3.213 14.328 2.385 1 96.38 97 VAL A CA 1
ATOM 746 C C . VAL A 1 97 ? 3.068 14.125 0.877 1 96.38 97 VAL A C 1
ATOM 748 O O . VAL A 1 97 ? 3.084 15.094 0.112 1 96.38 97 VAL A O 1
ATOM 751 N N . LYS A 1 98 ? 3.029 12.93 0.454 1 95.31 98 LYS A N 1
ATOM 752 C CA . LYS A 1 98 ? 2.781 12.562 -0.937 1 95.31 98 LYS A CA 1
ATOM 753 C C . LYS A 1 98 ? 1.603 11.594 -1.048 1 95.31 98 LYS A C 1
ATOM 755 O O . LYS A 1 98 ? 1.352 10.805 -0.136 1 95.31 98 LYS A O 1
ATOM 760 N N . SER A 1 99 ? 0.893 11.742 -2.121 1 94.25 99 SER A N 1
ATOM 761 C CA . SER A 1 99 ? -0.24 10.867 -2.387 1 94.25 99 SER A CA 1
ATOM 762 C C . SER A 1 99 ? -0.167 10.281 -3.793 1 94.25 99 SER A C 1
ATOM 764 O O . SER A 1 99 ? 0.338 10.922 -4.715 1 94.25 99 SER A O 1
ATOM 766 N N . THR A 1 100 ? -0.724 9.094 -3.828 1 89.31 100 THR A N 1
ATOM 767 C CA . THR A 1 100 ? -0.831 8.531 -5.168 1 89.31 100 THR A CA 1
ATOM 768 C C . THR A 1 100 ? -1.94 9.219 -5.957 1 89.31 100 THR A C 1
ATOM 770 O O . THR A 1 100 ? -2.994 9.547 -5.406 1 89.31 100 THR A O 1
ATOM 773 N N . GLU A 1 101 ? -1.77 9.555 -7.215 1 86.56 101 GLU A N 1
ATOM 774 C CA . GLU A 1 101 ? -2.766 10.164 -8.094 1 86.56 101 GLU A CA 1
ATOM 775 C C . GLU A 1 101 ? -3.432 9.109 -8.977 1 86.56 101 GLU A C 1
ATOM 777 O O . GLU A 1 101 ? -4.66 9.07 -9.086 1 86.56 101 GLU A O 1
ATOM 782 N N . LEU A 1 102 ? -2.715 8.523 -9.641 1 82.38 102 LEU A N 1
ATOM 783 C CA . LEU A 1 102 ? -3.236 7.492 -10.531 1 82.38 102 LEU A CA 1
ATOM 784 C C . LEU A 1 102 ? -2.635 6.129 -10.203 1 82.38 102 LEU A C 1
ATOM 786 O O . LEU A 1 102 ? -1.411 5.984 -10.148 1 82.38 102 LEU A O 1
ATOM 790 N N . LEU A 1 103 ? -3.557 5.363 -9.805 1 82.25 103 LEU A N 1
ATOM 791 C CA . LEU A 1 103 ? -3.182 3.971 -9.578 1 82.25 103 LEU A CA 1
ATOM 792 C C . LEU A 1 103 ? -3.975 3.037 -10.484 1 82.25 103 LEU A C 1
ATOM 794 O O . LEU A 1 103 ? -5.207 3.059 -10.477 1 82.25 103 LEU A O 1
ATOM 798 N N . ILE A 1 104 ? -3.273 2.486 -11.438 1 86.19 104 ILE A N 1
ATOM 799 C CA . ILE A 1 104 ? -3.912 1.541 -12.344 1 86.19 104 ILE A CA 1
ATOM 800 C C . ILE A 1 104 ? -3.57 0.113 -11.922 1 86.19 104 ILE A C 1
ATOM 802 O O . ILE A 1 104 ? -2.395 -0.24 -11.805 1 86.19 104 ILE A O 1
ATOM 806 N N . TRP A 1 105 ? -4.59 -0.587 -11.641 1 89.94 105 TRP A N 1
ATOM 807 C CA . TRP A 1 105 ? -4.418 -2.002 -11.328 1 89.94 105 TRP A CA 1
ATOM 808 C C . TRP A 1 105 ? -4.582 -2.861 -12.57 1 89.94 105 TRP A C 1
ATOM 810 O O . TRP A 1 105 ? -5.477 -2.621 -13.391 1 89.94 105 TRP A O 1
ATOM 820 N N . VAL A 1 106 ? -3.75 -3.797 -12.703 1 95 106 VAL A N 1
ATOM 821 C CA . VAL A 1 106 ? -3.889 -4.738 -13.812 1 95 106 VAL A CA 1
ATOM 822 C C . VAL A 1 106 ? -3.855 -6.168 -13.281 1 95 106 VAL A C 1
ATOM 824 O O . VAL A 1 106 ? -3.189 -6.449 -12.281 1 95 106 VAL A O 1
ATOM 827 N N . THR A 1 107 ? -4.527 -7.055 -13.953 1 96.88 107 THR A N 1
ATOM 828 C CA . THR A 1 107 ? -4.516 -8.477 -13.617 1 96.88 107 THR A CA 1
ATOM 829 C C . THR A 1 107 ? -3.266 -9.148 -14.18 1 96.88 107 THR A C 1
ATOM 831 O O . THR A 1 107 ? -2.879 -8.906 -15.32 1 96.88 107 THR A O 1
ATOM 834 N N . VAL A 1 108 ? -2.615 -9.969 -13.359 1 97.44 108 VAL A N 1
ATOM 835 C CA . VAL A 1 108 ? -1.483 -10.773 -13.812 1 97.44 108 VAL A CA 1
ATOM 836 C C . VAL A 1 108 ? -1.972 -12.141 -14.273 1 97.44 108 VAL A C 1
ATOM 838 O O . VAL A 1 108 ? -2.648 -12.852 -13.523 1 97.44 108 VAL A O 1
ATOM 841 N N . SER A 1 109 ? -1.586 -12.469 -15.453 1 98.25 109 SER A N 1
ATOM 842 C CA . SER A 1 109 ? -2.076 -13.742 -15.969 1 98.25 109 SER A CA 1
ATOM 843 C C . SER A 1 109 ? -0.951 -14.766 -16.078 1 98.25 109 SER A C 1
ATOM 845 O O . SER A 1 109 ? -1.186 -15.969 -15.938 1 98.25 109 SER A O 1
ATOM 847 N N . ASP A 1 110 ? 0.264 -14.211 -16.375 1 98.38 110 ASP A N 1
ATOM 848 C CA . ASP A 1 110 ? 1.41 -15.102 -16.562 1 98.38 110 ASP A CA 1
ATOM 849 C C . ASP A 1 110 ? 2.686 -14.461 -16.016 1 98.38 110 ASP A C 1
ATOM 851 O O . ASP A 1 110 ? 2.783 -13.242 -15.914 1 98.38 110 ASP A O 1
ATOM 855 N N . MET A 1 111 ? 3.594 -15.367 -15.664 1 98.5 111 MET A N 1
ATOM 856 C CA . MET A 1 111 ? 4.938 -14.898 -15.328 1 98.5 111 MET A CA 1
ATOM 857 C C . MET A 1 111 ? 5.98 -15.953 -15.68 1 98.5 111 MET A C 1
ATOM 859 O O . MET A 1 111 ? 5.672 -17.141 -15.742 1 98.5 111 MET A O 1
ATOM 863 N N . TYR A 1 112 ? 7.164 -15.492 -15.961 1 98.5 112 TYR A N 1
ATOM 864 C CA . TYR A 1 112 ? 8.219 -16.453 -16.281 1 98.5 112 TYR A CA 1
ATOM 865 C C . TYR A 1 112 ? 9.594 -15.82 -16.078 1 98.5 112 TYR A C 1
ATOM 867 O O . TYR A 1 112 ? 9.766 -14.609 -16.266 1 98.5 112 TYR A O 1
ATOM 875 N N . ILE A 1 113 ? 10.477 -16.625 -15.68 1 98.31 113 ILE A N 1
ATOM 876 C CA . ILE A 1 113 ? 11.883 -16.25 -15.633 1 98.31 113 ILE A CA 1
ATOM 877 C C . ILE A 1 113 ? 12.492 -16.344 -17.031 1 98.31 113 ILE A C 1
ATOM 879 O O . ILE A 1 113 ? 12.312 -17.359 -17.719 1 98.31 113 ILE A O 1
ATOM 883 N N . ASP A 1 114 ? 13.141 -15.305 -17.359 1 96.81 114 ASP A N 1
ATOM 884 C CA . ASP A 1 114 ? 13.727 -15.242 -18.688 1 96.81 114 ASP A CA 1
ATOM 885 C C . ASP A 1 114 ? 14.703 -16.391 -18.922 1 96.81 114 ASP A C 1
ATOM 887 O O . ASP A 1 114 ? 15.594 -16.625 -18.094 1 96.81 114 ASP A O 1
ATOM 891 N N . LYS A 1 115 ? 14.594 -17.031 -20.031 1 95.5 115 LYS A N 1
ATOM 892 C CA . LYS A 1 115 ? 15.414 -18.203 -20.328 1 95.5 115 LYS A CA 1
ATOM 893 C C . LYS A 1 115 ? 16.875 -17.812 -20.562 1 95.5 115 LYS A C 1
ATOM 895 O O . LYS A 1 115 ? 17.781 -18.578 -20.266 1 95.5 115 LYS A O 1
ATOM 900 N N . ASN A 1 116 ? 17.031 -16.594 -21.078 1 96.19 116 ASN A N 1
ATOM 901 C CA . ASN A 1 116 ? 18.359 -16.141 -21.438 1 96.19 116 ASN A CA 1
ATOM 902 C C . ASN A 1 116 ? 19.016 -15.359 -20.312 1 96.19 116 ASN A C 1
ATOM 904 O O . ASN A 1 116 ? 20.234 -15.18 -20.281 1 96.19 116 ASN A O 1
ATOM 908 N N . ASP A 1 117 ? 18.375 -14.836 -19.438 1 97.44 117 ASP A N 1
ATOM 909 C CA . ASP A 1 117 ? 18.844 -14.07 -18.297 1 97.44 117 ASP A CA 1
ATOM 910 C C . ASP A 1 117 ? 17.984 -14.352 -17.062 1 97.44 117 ASP A C 1
ATOM 912 O O . ASP A 1 117 ? 17 -13.656 -16.812 1 97.44 117 ASP A O 1
ATOM 916 N N . HIS A 1 118 ? 18.391 -15.289 -16.281 1 97.25 118 HIS A N 1
ATOM 917 C CA . HIS A 1 118 ? 17.594 -15.789 -15.172 1 97.25 118 HIS A CA 1
ATOM 918 C C . HIS A 1 118 ? 17.516 -14.773 -14.039 1 97.25 118 HIS A C 1
ATOM 920 O O . HIS A 1 118 ? 16.875 -15.023 -13.008 1 97.25 118 HIS A O 1
ATOM 926 N N . SER A 1 119 ? 18.125 -13.664 -14.242 1 97.31 119 SER A N 1
ATOM 927 C CA . SER A 1 119 ? 18.031 -12.609 -13.234 1 97.31 119 SER A CA 1
ATOM 928 C C . SER A 1 119 ? 16.797 -11.742 -13.461 1 97.31 119 SER A C 1
ATOM 930 O O . SER A 1 119 ? 16.5 -10.836 -12.68 1 97.31 119 SER A O 1
ATOM 932 N N . LYS A 1 120 ? 16.062 -12.141 -14.555 1 97.94 120 LYS A N 1
ATOM 933 C CA . LYS A 1 120 ? 14.891 -11.344 -14.922 1 97.94 120 LYS A CA 1
ATOM 934 C C . LYS A 1 120 ? 13.625 -12.188 -14.891 1 97.94 120 LYS A C 1
ATOM 936 O O . LYS A 1 120 ? 13.633 -13.352 -15.305 1 97.94 120 LYS A O 1
ATOM 941 N N . ILE A 1 121 ? 12.586 -11.578 -14.383 1 98.12 121 ILE A N 1
ATOM 942 C CA . ILE A 1 121 ? 11.266 -12.195 -14.391 1 98.12 121 ILE A CA 1
ATOM 943 C C . ILE A 1 121 ? 10.281 -11.297 -15.141 1 98.12 121 ILE A C 1
ATOM 945 O O . ILE A 1 121 ? 10.281 -10.078 -14.961 1 98.12 121 ILE A O 1
ATOM 949 N N . SER A 1 122 ? 9.492 -11.859 -15.961 1 98.31 122 SER A N 1
ATOM 950 C CA . SER A 1 122 ? 8.508 -11.117 -16.75 1 98.31 122 SER A CA 1
ATOM 951 C C . SER A 1 122 ? 7.086 -11.516 -16.375 1 98.31 122 SER A C 1
ATOM 953 O O . SER A 1 122 ? 6.82 -12.688 -16.094 1 98.31 122 SER A O 1
ATOM 955 N N . PHE A 1 123 ? 6.219 -10.492 -16.375 1 98 123 PHE A N 1
ATOM 956 C CA . PHE A 1 123 ? 4.801 -10.656 -16.094 1 98 123 PHE A CA 1
ATOM 957 C C . PHE A 1 123 ? 3.949 -10.219 -17.281 1 98 123 PHE A C 1
ATOM 959 O O . PHE A 1 123 ? 4.297 -9.266 -17.984 1 98 123 PHE A O 1
ATOM 966 N N . LYS A 1 124 ? 2.904 -10.969 -17.469 1 97.88 124 LYS A N 1
ATOM 967 C CA . LYS A 1 124 ? 1.978 -10.648 -18.562 1 97.88 124 LYS A CA 1
ATOM 968 C C . LYS A 1 124 ? 0.558 -10.461 -18.031 1 97.88 124 LYS A C 1
ATOM 970 O O . LYS A 1 124 ? 0.164 -11.102 -17.047 1 97.88 124 LYS A O 1
ATOM 975 N N . THR A 1 125 ? -0.174 -9.562 -18.672 1 97.5 125 THR A N 1
ATOM 976 C CA . THR A 1 125 ? -1.603 -9.398 -18.422 1 97.5 125 THR A CA 1
ATOM 977 C C . THR A 1 125 ? -2.422 -10.07 -19.516 1 97.5 125 THR A C 1
ATOM 979 O O . THR A 1 125 ? -1.902 -10.367 -20.594 1 97.5 125 THR A O 1
ATOM 982 N N . PRO A 1 126 ? -3.686 -10.266 -19.219 1 95.62 126 PRO A N 1
ATOM 983 C CA . PRO A 1 126 ? -4.535 -10.859 -20.25 1 95.62 126 PRO A CA 1
ATOM 984 C C . PRO A 1 126 ? -4.637 -9.977 -21.5 1 95.62 126 PRO A C 1
ATOM 986 O O . PRO A 1 126 ? -4.879 -10.492 -22.594 1 95.62 126 PRO A O 1
ATOM 989 N N . THR A 1 127 ? -4.34 -8.648 -21.359 1 93.38 127 THR A N 1
ATOM 990 C CA . THR A 1 127 ? -4.465 -7.742 -22.484 1 93.38 127 THR A CA 1
ATOM 991 C C . THR A 1 127 ? -3.154 -7.664 -23.266 1 93.38 127 THR A C 1
ATOM 993 O O . THR A 1 127 ? -3.045 -6.91 -24.234 1 93.38 127 THR A O 1
ATOM 996 N N . GLY A 1 128 ? -2.166 -8.359 -22.797 1 92.69 128 GLY A N 1
ATOM 997 C CA . GLY A 1 128 ? -0.929 -8.445 -23.562 1 92.69 128 GLY A CA 1
ATOM 998 C C . GLY A 1 128 ? 0.158 -7.527 -23.031 1 92.69 128 GLY A C 1
ATOM 999 O O . GLY A 1 128 ? 1.275 -7.516 -23.562 1 92.69 128 GLY A O 1
ATOM 1000 N N . LEU A 1 129 ? -0.117 -6.723 -21.984 1 93.94 129 LEU A N 1
ATOM 1001 C CA . LEU A 1 129 ? 0.921 -5.91 -21.359 1 93.94 129 LEU A CA 1
ATOM 1002 C C . LEU A 1 129 ? 1.968 -6.793 -20.688 1 93.94 129 LEU A C 1
ATOM 1004 O O . LEU A 1 129 ? 1.632 -7.82 -20.078 1 93.94 129 LEU A O 1
ATOM 1008 N N . ARG A 1 130 ? 3.197 -6.359 -20.922 1 95.75 130 ARG A N 1
ATOM 1009 C CA . ARG A 1 130 ? 4.305 -7.109 -20.328 1 95.75 130 ARG A CA 1
ATOM 1010 C C . ARG A 1 130 ? 5.223 -6.191 -19.531 1 95.75 130 ARG A C 1
ATOM 1012 O O . ARG A 1 130 ? 5.512 -5.07 -19.953 1 95.75 130 ARG A O 1
ATOM 1019 N N . ARG A 1 131 ? 5.652 -6.664 -18.375 1 95.12 131 ARG A N 1
ATOM 1020 C CA . ARG A 1 131 ? 6.648 -5.988 -17.562 1 95.12 131 ARG A CA 1
ATOM 1021 C C . ARG A 1 131 ? 7.738 -6.957 -17.109 1 95.12 131 ARG A C 1
ATOM 1023 O O . ARG A 1 131 ? 7.457 -8.117 -16.812 1 95.12 131 ARG A O 1
ATOM 1030 N N . THR A 1 132 ? 8.914 -6.457 -17.047 1 96.88 132 THR A N 1
ATOM 1031 C CA . THR A 1 132 ? 10.055 -7.246 -16.594 1 96.88 132 THR A CA 1
ATOM 1032 C C . THR A 1 132 ? 10.734 -6.574 -15.406 1 96.88 132 THR A C 1
ATOM 1034 O O . THR A 1 132 ? 10.922 -5.355 -15.391 1 96.88 132 THR A O 1
ATOM 1037 N N . PHE A 1 133 ? 11.07 -7.379 -14.414 1 96.62 133 PHE A N 1
ATOM 1038 C CA . PHE A 1 133 ? 11.719 -6.895 -13.195 1 96.62 133 PHE A CA 1
ATOM 1039 C C . PHE A 1 133 ? 12.875 -7.801 -12.797 1 96.62 133 PHE A C 1
ATOM 1041 O O . PHE A 1 133 ? 13 -8.922 -13.297 1 96.62 133 PHE A O 1
ATOM 1048 N N . PRO A 1 134 ? 13.781 -7.312 -11.977 1 97.19 134 PRO A N 1
ATOM 1049 C CA . PRO A 1 134 ? 14.789 -8.219 -11.422 1 97.19 134 PRO A CA 1
ATOM 1050 C C . PRO A 1 134 ? 14.188 -9.305 -10.539 1 97.19 134 PRO A C 1
ATOM 1052 O O . PRO A 1 134 ? 13.281 -9.031 -9.742 1 97.19 134 PRO A O 1
ATOM 1055 N N . VAL A 1 135 ? 14.664 -10.555 -10.625 1 96.88 135 VAL A N 1
ATOM 1056 C CA . VAL A 1 135 ? 14.203 -11.68 -9.82 1 96.88 135 VAL A CA 1
ATOM 1057 C C . VAL A 1 135 ? 14.43 -11.383 -8.344 1 96.88 135 VAL A C 1
ATOM 1059 O O . VAL A 1 135 ? 13.625 -11.773 -7.496 1 96.88 135 VAL A O 1
ATOM 1062 N N . SER A 1 136 ? 15.43 -10.641 -8.023 1 94.69 136 SER A N 1
ATOM 1063 C CA . SER A 1 136 ? 15.82 -10.344 -6.652 1 94.69 136 SER A CA 1
ATOM 1064 C C . SER A 1 136 ? 14.75 -9.523 -5.938 1 94.69 136 SER A C 1
ATOM 1066 O O . SER A 1 136 ? 14.633 -9.578 -4.715 1 94.69 136 SER A O 1
ATOM 1068 N N . ALA A 1 137 ? 13.984 -8.797 -6.691 1 93.81 137 ALA A N 1
ATOM 1069 C CA . ALA A 1 137 ? 12.93 -7.98 -6.102 1 93.81 137 ALA A CA 1
ATOM 1070 C C . ALA A 1 137 ? 11.836 -8.852 -5.484 1 93.81 137 ALA A C 1
ATOM 1072 O O . ALA A 1 137 ? 11.047 -8.375 -4.664 1 93.81 137 ALA A O 1
ATOM 1073 N N . TYR A 1 138 ? 11.773 -10.102 -5.828 1 94.19 138 TYR A N 1
ATOM 1074 C CA . TYR A 1 138 ? 10.727 -11.023 -5.371 1 94.19 138 TYR A CA 1
ATOM 1075 C C . TYR A 1 138 ? 11.305 -12.086 -4.445 1 94.19 138 TYR A C 1
ATOM 1077 O O . TYR A 1 138 ? 10.727 -13.164 -4.289 1 94.19 138 TYR A O 1
ATOM 1085 N N . GLY A 1 139 ? 12.484 -11.727 -3.998 1 88.25 139 GLY A N 1
ATOM 1086 C CA . GLY A 1 139 ? 13.086 -12.625 -3.027 1 88.25 139 GLY A CA 1
ATOM 1087 C C . GLY A 1 139 ? 12.477 -12.5 -1.642 1 88.25 139 GLY A C 1
ATOM 1088 O O . GLY A 1 139 ? 11.664 -11.609 -1.392 1 88.25 139 GLY A O 1
ATOM 1089 N N . LYS A 1 140 ? 12.828 -13.469 -0.829 1 77.88 140 LYS A N 1
ATOM 1090 C CA . LYS A 1 140 ? 12.312 -13.445 0.537 1 77.88 140 LYS A CA 1
ATOM 1091 C C . LYS A 1 140 ? 12.82 -12.219 1.296 1 77.88 140 LYS A C 1
ATOM 1093 O O . LYS A 1 140 ? 14 -11.883 1.219 1 77.88 140 LYS A O 1
ATOM 1098 N N . GLU A 1 141 ? 11.891 -11.297 1.568 1 64.69 141 GLU A N 1
ATOM 1099 C CA . GLU A 1 141 ? 12.289 -10.125 2.338 1 64.69 141 GLU A CA 1
ATOM 1100 C C . GLU A 1 141 ? 12.961 -10.523 3.646 1 64.69 141 GLU A C 1
ATOM 1102 O O . GLU A 1 141 ? 12.609 -11.539 4.246 1 64.69 141 GLU A O 1
ATOM 1107 N N . ASP A 1 142 ? 14.203 -10.305 3.742 1 52.72 142 ASP A N 1
ATOM 1108 C CA . ASP A 1 142 ? 14.82 -10.422 5.059 1 52.72 142 ASP A CA 1
ATOM 1109 C C . ASP A 1 142 ? 13.961 -9.75 6.129 1 52.72 142 ASP A C 1
ATOM 1111 O O . ASP A 1 142 ? 13.375 -8.695 5.895 1 52.72 142 ASP A O 1
ATOM 1115 N N . ASP A 1 143 ? 13.188 -10.633 6.801 1 45.66 143 ASP A N 1
ATOM 1116 C CA . ASP A 1 143 ? 12.555 -10.086 7.996 1 45.66 143 ASP A CA 1
ATOM 1117 C C . ASP A 1 143 ? 13.398 -8.961 8.594 1 45.66 143 ASP A C 1
ATOM 1119 O O . ASP A 1 143 ? 14.43 -9.219 9.219 1 45.66 143 ASP A O 1
ATOM 1123 N N . ASN A 1 144 ? 13.844 -8.125 8 1 38.25 144 ASN A N 1
ATOM 1124 C CA . ASN A 1 144 ? 14.445 -7.172 8.93 1 38.25 144 ASN A CA 1
ATOM 1125 C C . ASN A 1 144 ? 13.57 -6.961 10.164 1 38.25 144 ASN A C 1
ATOM 1127 O O . ASN A 1 144 ? 12.438 -6.492 10.055 1 38.25 144 ASN A O 1
ATOM 1131 N N . LYS A 1 145 ? 13.734 -7.895 11.188 1 35.28 145 LYS A N 1
ATOM 1132 C CA . LYS A 1 145 ? 13.5 -7.641 12.602 1 35.28 145 LYS A CA 1
ATOM 1133 C C . LYS A 1 145 ? 13.703 -6.164 12.938 1 35.28 145 LYS A C 1
ATOM 1135 O O . LYS A 1 145 ? 14.82 -5.645 12.812 1 35.28 145 LYS A O 1
ATOM 1140 N N . HIS A 1 146 ? 13 -5.297 12.68 1 31.7 146 HIS A N 1
ATOM 1141 C CA . HIS A 1 146 ? 13.141 -4.199 13.625 1 31.7 146 HIS A CA 1
ATOM 1142 C C . HIS A 1 146 ? 13.414 -4.723 15.031 1 31.7 146 HIS A C 1
ATOM 1144 O O . HIS A 1 146 ? 12.719 -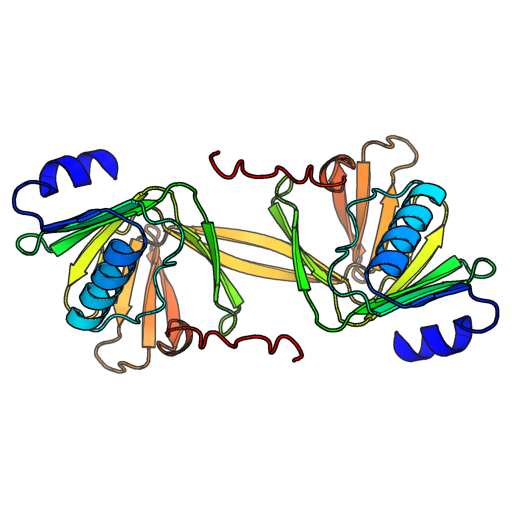5.625 15.508 1 31.7 146 HIS A O 1
ATOM 1150 N N . ASP A 1 147 ? 14.664 -4.613 15.578 1 29.56 147 ASP A N 1
ATOM 1151 C CA . ASP A 1 147 ? 15.219 -4.527 16.922 1 29.56 147 ASP A CA 1
ATOM 1152 C C . ASP A 1 147 ? 14.211 -3.918 17.891 1 29.56 147 ASP A C 1
ATOM 1154 O O . ASP A 1 147 ? 13.828 -2.754 17.75 1 29.56 147 ASP A O 1
ATOM 1158 N N . VAL A 1 148 ? 13.25 -4.543 18.391 1 25.55 148 VAL A N 1
ATOM 1159 C CA . VAL A 1 148 ? 12.867 -4.176 19.75 1 25.55 148 VAL A CA 1
ATOM 1160 C C . VAL A 1 148 ? 14.125 -3.924 20.594 1 25.55 148 VAL A C 1
ATOM 1162 O O . VAL A 1 148 ? 15.102 -4.676 20.5 1 25.55 148 VAL A O 1
ATOM 1165 N N . ALA A 1 149 ? 14.359 -2.666 21.031 1 24.98 149 ALA A N 1
ATOM 1166 C CA . ALA A 1 149 ? 15.172 -2.486 22.234 1 24.98 149 ALA A CA 1
ATOM 1167 C C . ALA A 1 149 ? 14.977 -3.645 23.219 1 24.98 149 ALA A C 1
ATOM 1169 O O . ALA A 1 149 ? 13.844 -4 23.547 1 24.98 149 ALA A O 1
ATOM 1170 N N . LYS A 1 150 ? 16.047 -4.316 23.547 1 20.48 150 LYS A N 1
ATOM 1171 C CA . LYS A 1 150 ? 16.234 -4.871 24.891 1 20.48 150 LYS A CA 1
ATOM 1172 C C . LYS A 1 150 ? 16.062 -3.803 25.953 1 20.48 150 LYS A C 1
ATOM 1174 O O . LYS A 1 150 ? 16.672 -2.738 25.891 1 20.48 150 LYS A O 1
ATOM 1179 N N . MET B 1 1 ? -14.5 -18.859 -11.625 1 73.62 1 MET B N 1
ATOM 1180 C CA . MET B 1 1 ? -13.477 -19.484 -12.469 1 73.62 1 MET B CA 1
ATOM 1181 C C . MET B 1 1 ? -12.422 -20.172 -11.609 1 73.62 1 MET B C 1
ATOM 1183 O O . MET B 1 1 ? -12.227 -21.391 -11.703 1 73.62 1 MET B O 1
ATOM 1187 N N . ALA B 1 2 ? -11.953 -19.562 -10.578 1 82.62 2 ALA B N 1
ATOM 1188 C CA . ALA B 1 2 ? -10.922 -20.156 -9.734 1 82.62 2 ALA B CA 1
ATOM 1189 C C . ALA B 1 2 ? -11.469 -21.344 -8.945 1 82.62 2 ALA B C 1
ATOM 1191 O O . ALA B 1 2 ? -10.828 -22.391 -8.859 1 82.62 2 ALA B O 1
ATOM 1192 N N . SER B 1 3 ? -12.648 -21.203 -8.461 1 85.94 3 SER B N 1
ATOM 1193 C CA . SER B 1 3 ? -13.242 -22.266 -7.645 1 85.94 3 SER B CA 1
ATOM 1194 C C . SER B 1 3 ? -13.484 -23.516 -8.461 1 85.94 3 SER B C 1
ATOM 1196 O O . SER B 1 3 ? -13.25 -24.641 -7.98 1 85.94 3 SER B O 1
ATOM 1198 N N . GLN B 1 4 ? -13.961 -23.391 -9.625 1 88.75 4 GLN B N 1
ATOM 1199 C CA . GLN B 1 4 ? -14.203 -24.547 -10.492 1 88.75 4 GLN B CA 1
ATOM 1200 C C . GLN B 1 4 ? -12.898 -25.25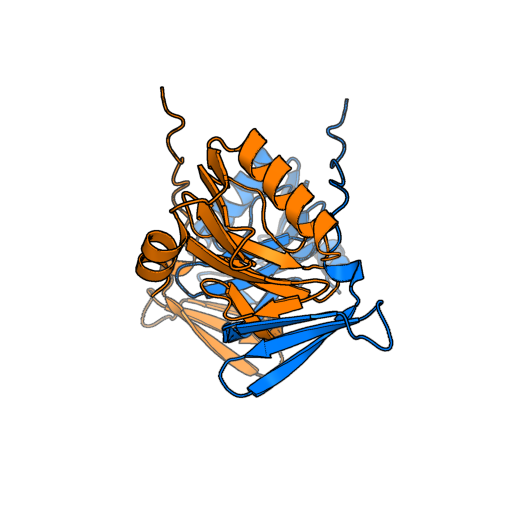 -10.852 1 88.75 4 GLN B C 1
ATOM 1202 O O . GLN B 1 4 ? -12.836 -26.469 -10.891 1 88.75 4 GLN B O 1
ATOM 1207 N N . ALA B 1 5 ? -11.938 -24.438 -11.109 1 92 5 ALA B N 1
ATOM 1208 C CA . ALA B 1 5 ? -10.641 -25 -11.445 1 92 5 ALA B CA 1
ATOM 1209 C C . ALA B 1 5 ? -10.078 -25.828 -10.281 1 92 5 ALA B C 1
ATOM 1211 O O . ALA B 1 5 ? -9.477 -26.875 -10.492 1 92 5 ALA B O 1
ATOM 1212 N N . ILE B 1 6 ? -10.312 -25.375 -9.117 1 94.5 6 ILE B N 1
ATOM 1213 C CA . ILE B 1 6 ? -9.82 -26.078 -7.938 1 94.5 6 ILE B CA 1
ATOM 1214 C C . ILE B 1 6 ? -10.539 -27.422 -7.797 1 94.5 6 ILE B C 1
ATOM 1216 O O . ILE B 1 6 ? -9.906 -28.453 -7.543 1 94.5 6 ILE B O 1
ATOM 1220 N N . GLU B 1 7 ? -11.789 -27.391 -8 1 92.44 7 GLU B N 1
ATOM 1221 C CA . GLU B 1 7 ? -12.578 -28.609 -7.875 1 92.44 7 GLU B CA 1
ATOM 1222 C C . GLU B 1 7 ? -12.117 -29.672 -8.875 1 92.44 7 GLU B C 1
ATOM 1224 O O . GLU B 1 7 ? -11.992 -30.844 -8.523 1 92.44 7 GLU B O 1
ATOM 1229 N N . VAL B 1 8 ? -11.836 -29.297 -10.031 1 92.44 8 VAL B N 1
ATOM 1230 C CA . VAL B 1 8 ? -11.461 -30.203 -11.102 1 92.44 8 VAL B CA 1
ATOM 1231 C C . VAL B 1 8 ? -10.062 -30.75 -10.852 1 92.44 8 VAL B C 1
ATOM 1233 O O . VAL B 1 8 ? -9.75 -31.891 -11.242 1 92.44 8 VAL B O 1
ATOM 1236 N N . ASN B 1 9 ? -9.234 -30.031 -10.148 1 94.69 9 ASN B N 1
ATOM 1237 C CA . ASN B 1 9 ? -7.832 -30.422 -10 1 94.69 9 ASN B CA 1
ATOM 1238 C C . ASN B 1 9 ? -7.539 -30.969 -8.609 1 94.69 9 ASN B C 1
ATOM 1240 O O . ASN B 1 9 ? -6.395 -31.297 -8.297 1 94.69 9 ASN B O 1
ATOM 1244 N N . ARG B 1 10 ? -8.539 -31.031 -7.852 1 94.62 10 ARG B N 1
ATOM 1245 C CA . ARG B 1 10 ? -8.328 -31.422 -6.461 1 94.62 10 ARG B CA 1
ATOM 1246 C C . ARG B 1 10 ? -8.008 -32.906 -6.367 1 94.62 10 ARG B C 1
ATOM 1248 O O . ARG B 1 10 ? -7.23 -33.344 -5.512 1 94.62 10 ARG B O 1
ATOM 1255 N N . GLU B 1 11 ? -8.625 -33.656 -7.199 1 93.12 11 GLU B N 1
ATOM 1256 C CA . GLU B 1 11 ? -8.367 -35.094 -7.176 1 93.12 11 GLU B CA 1
ATOM 1257 C C . GLU B 1 11 ? -6.906 -35.406 -7.477 1 93.12 11 GLU B C 1
ATOM 1259 O O . GLU B 1 11 ? -6.367 -34.938 -8.492 1 93.12 11 GLU B O 1
ATOM 1264 N N . GLY B 1 12 ? -6.285 -36.156 -6.621 1 95.12 12 GLY B N 1
ATOM 1265 C CA . GLY B 1 12 ? -4.898 -36.531 -6.832 1 95.12 12 GLY B CA 1
ATOM 1266 C C . GLY B 1 12 ? -3.912 -35.469 -6.395 1 95.12 12 GLY B C 1
ATOM 1267 O O . GLY B 1 12 ? -2.697 -35.688 -6.484 1 95.12 12 GLY B O 1
ATOM 1268 N N . ALA B 1 13 ? -4.434 -34.406 -5.938 1 97.12 13 ALA B N 1
ATOM 1269 C CA . ALA B 1 13 ? -3.568 -33.281 -5.523 1 97.12 13 ALA B CA 1
ATOM 1270 C C . ALA B 1 13 ? -3.084 -33.5 -4.09 1 97.12 13 ALA B C 1
ATOM 1272 O O . ALA B 1 13 ? -3.727 -34.188 -3.299 1 97.12 13 ALA B O 1
ATOM 1273 N N . GLU B 1 14 ? -1.892 -32.938 -3.807 1 97.69 14 GLU B N 1
ATOM 1274 C CA . GLU B 1 14 ? -1.459 -32.719 -2.426 1 97.69 14 GLU B CA 1
ATOM 1275 C C . GLU B 1 14 ? -2.119 -31.484 -1.816 1 97.69 14 GLU B C 1
ATOM 1277 O O . GLU B 1 14 ? -2.029 -30.391 -2.371 1 97.69 14 GLU B O 1
ATOM 1282 N N . VAL B 1 15 ? -2.799 -31.719 -0.681 1 97.81 15 VAL B N 1
ATOM 1283 C CA . VAL B 1 15 ? -3.512 -30.609 -0.054 1 97.81 15 VAL B CA 1
ATOM 1284 C C . VAL B 1 15 ? -3.051 -30.453 1.393 1 97.81 15 VAL B C 1
ATOM 1286 O O . VAL B 1 15 ? -3.012 -31.422 2.148 1 97.81 15 VAL B O 1
ATOM 1289 N N . TYR B 1 16 ? -2.713 -29.312 1.692 1 97.38 16 TYR B N 1
ATOM 1290 C CA . TYR B 1 16 ? -2.221 -29.016 3.033 1 97.38 16 TYR B CA 1
ATOM 1291 C C . TYR B 1 16 ? -3.092 -27.969 3.711 1 97.38 16 TYR B C 1
ATOM 1293 O O . TYR B 1 16 ? -3.633 -27.078 3.049 1 97.38 16 TYR B O 1
ATOM 1301 N N . HIS B 1 17 ? -3.17 -28.125 5.016 1 96.5 17 HIS B N 1
ATOM 1302 C CA . HIS B 1 17 ? -3.967 -27.188 5.816 1 96.5 17 HIS B CA 1
ATOM 1303 C C . HIS B 1 17 ? -3.17 -26.672 7.004 1 96.5 17 HIS B C 1
ATOM 1305 O O . HIS B 1 17 ? -2.268 -27.344 7.504 1 96.5 17 HIS B O 1
ATOM 1311 N N . GLY B 1 18 ? -3.646 -25.484 7.473 1 91.88 18 GLY B N 1
ATOM 1312 C CA . GLY B 1 18 ? -2.955 -24.844 8.57 1 91.88 18 GLY B CA 1
ATOM 1313 C C . GLY B 1 18 ? -1.935 -23.812 8.109 1 91.88 18 GLY B C 1
ATOM 1314 O O . GLY B 1 18 ? -1.159 -24.078 7.191 1 91.88 18 GLY B O 1
ATOM 1315 N N . ALA B 1 19 ? -1.839 -22.75 8.719 1 89 19 ALA B N 1
ATOM 1316 C CA . ALA B 1 19 ? -1.072 -21.594 8.273 1 89 19 ALA B CA 1
ATOM 1317 C C . ALA B 1 19 ? 0.408 -21.938 8.133 1 89 19 ALA B C 1
ATOM 1319 O O . ALA B 1 19 ? 1.018 -21.672 7.098 1 89 19 ALA B O 1
ATOM 1320 N N . ALA B 1 20 ? 0.998 -22.547 9.18 1 90.94 20 ALA B N 1
ATOM 1321 C CA . ALA B 1 20 ? 2.432 -22.828 9.188 1 90.94 20 ALA B CA 1
ATOM 1322 C C . ALA B 1 20 ? 2.803 -23.828 8.102 1 90.94 20 ALA B C 1
ATOM 1324 O O . ALA B 1 20 ? 3.762 -23.609 7.352 1 90.94 20 ALA B O 1
ATOM 1325 N N . LEU B 1 21 ? 2.09 -24.938 8.016 1 94.44 21 LEU B N 1
ATOM 1326 C CA . LEU B 1 21 ? 2.379 -25.969 7.02 1 94.44 21 LEU B CA 1
ATOM 1327 C C . LEU B 1 21 ? 2.131 -25.453 5.609 1 94.44 21 LEU B C 1
ATOM 1329 O O . LEU B 1 21 ? 2.906 -25.734 4.695 1 94.44 21 LEU B O 1
ATOM 1333 N N . CYS B 1 22 ? 1.066 -24.719 5.441 1 94.88 22 CYS B N 1
ATOM 1334 C CA . CYS B 1 22 ? 0.758 -24.156 4.133 1 94.88 22 CYS B CA 1
ATOM 1335 C C . CYS B 1 22 ? 1.867 -23.219 3.668 1 94.88 22 CYS B C 1
ATOM 1337 O O . CYS B 1 22 ? 2.277 -23.266 2.506 1 94.88 22 CYS B O 1
ATOM 1339 N N . ALA B 1 23 ? 2.336 -22.438 4.57 1 91.81 23 ALA B N 1
ATOM 1340 C CA . ALA B 1 23 ? 3.428 -21.531 4.23 1 91.81 23 ALA B CA 1
ATOM 1341 C C . ALA B 1 23 ? 4.676 -22.312 3.811 1 91.81 23 ALA B C 1
ATOM 1343 O O . ALA B 1 23 ? 5.316 -21.969 2.812 1 91.81 23 ALA B O 1
ATOM 1344 N N . GLU B 1 24 ? 4.98 -23.297 4.547 1 93.75 24 GLU B N 1
ATOM 1345 C CA . GLU B 1 24 ? 6.141 -24.141 4.262 1 93.75 24 GLU B CA 1
ATOM 1346 C C . GLU B 1 24 ? 6.008 -24.812 2.898 1 93.75 24 GLU B C 1
ATOM 1348 O O . GLU B 1 24 ? 6.949 -24.781 2.1 1 93.75 24 GLU B O 1
ATOM 1353 N N . LYS B 1 25 ? 4.918 -25.375 2.615 1 94.06 25 LYS B N 1
ATOM 1354 C CA . LYS B 1 25 ? 4.715 -26.125 1.382 1 94.06 25 LYS B CA 1
ATOM 1355 C C . LYS B 1 25 ? 4.68 -25.188 0.17 1 94.06 25 LYS B C 1
ATOM 1357 O O . LYS B 1 25 ? 5.141 -25.562 -0.912 1 94.06 25 LYS B O 1
ATOM 1362 N N . ALA B 1 26 ? 4.102 -24 0.337 1 93.25 26 ALA B N 1
ATOM 1363 C CA . ALA B 1 26 ? 4.105 -23.016 -0.743 1 93.25 26 ALA B CA 1
ATOM 1364 C C . ALA B 1 26 ? 5.531 -22.641 -1.138 1 93.25 26 ALA B C 1
ATOM 1366 O O . ALA B 1 26 ? 5.867 -22.609 -2.324 1 93.25 26 ALA B O 1
ATOM 1367 N N . VAL B 1 27 ? 6.316 -22.438 -0.157 1 93.19 27 VAL B N 1
ATOM 1368 C CA . VAL B 1 27 ? 7.707 -22.062 -0.403 1 93.19 27 VAL B CA 1
ATOM 1369 C C . VAL B 1 27 ? 8.445 -23.219 -1.077 1 93.19 27 VAL B C 1
ATOM 1371 O O . VAL B 1 27 ? 9.234 -23 -2.002 1 93.19 27 VAL B O 1
ATOM 1374 N N . GLU B 1 28 ? 8.242 -24.359 -0.581 1 95.12 28 GLU B N 1
ATOM 1375 C CA . GLU B 1 28 ? 8.875 -25.531 -1.164 1 95.12 28 GLU B CA 1
ATOM 1376 C C . GLU B 1 28 ? 8.523 -25.672 -2.643 1 95.12 28 GLU B C 1
ATOM 1378 O O . GLU B 1 28 ? 9.383 -26 -3.463 1 95.12 28 GLU B O 1
ATOM 1383 N N . LEU B 1 29 ? 7.293 -25.469 -2.932 1 94.69 29 LEU B N 1
ATOM 1384 C CA . LEU B 1 29 ? 6.836 -25.594 -4.312 1 94.69 29 LEU B CA 1
ATOM 1385 C C . LEU B 1 29 ? 7.5 -24.531 -5.195 1 94.69 29 LEU B C 1
ATOM 1387 O O . LEU B 1 29 ? 7.91 -24.828 -6.32 1 94.69 29 LEU B O 1
ATOM 1391 N N . LEU B 1 30 ? 7.625 -23.312 -4.734 1 95.69 30 LEU B N 1
ATOM 1392 C CA . LEU B 1 30 ? 8.312 -22.25 -5.473 1 95.69 30 LEU B CA 1
ATOM 1393 C C . LEU B 1 30 ? 9.773 -22.625 -5.715 1 95.69 30 LEU B C 1
ATOM 1395 O O . LEU B 1 30 ? 10.289 -22.469 -6.82 1 95.69 30 LEU B O 1
ATOM 1399 N N . ALA B 1 31 ? 10.336 -23.234 -4.684 1 96.31 31 ALA B N 1
ATOM 1400 C CA . ALA B 1 31 ? 11.734 -23.656 -4.801 1 96.31 31 ALA B CA 1
ATOM 1401 C C . ALA B 1 31 ? 11.875 -24.766 -5.836 1 96.31 31 ALA B C 1
ATOM 1403 O O . ALA B 1 31 ? 12.773 -24.734 -6.68 1 96.31 3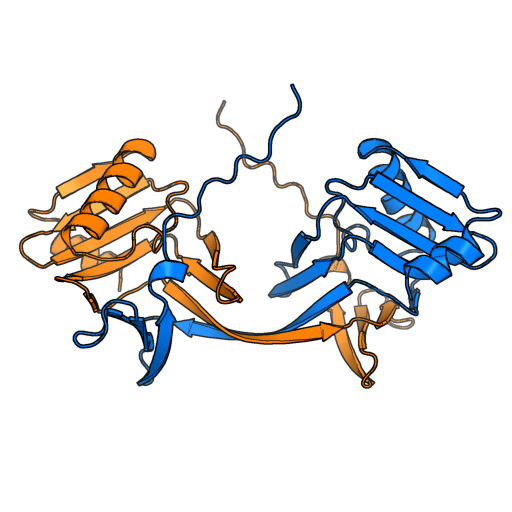1 ALA B O 1
ATOM 1404 N N . GLU B 1 32 ? 11.008 -25.672 -5.754 1 96.56 32 GLU B N 1
ATOM 1405 C CA . GLU B 1 32 ? 11.055 -26.812 -6.648 1 96.56 32 GLU B CA 1
ATOM 1406 C C . GLU B 1 32 ? 10.922 -26.391 -8.109 1 96.56 32 GLU B C 1
ATOM 1408 O O . GLU B 1 32 ? 11.484 -27.031 -9 1 96.56 32 GLU B O 1
ATOM 1413 N N . THR B 1 33 ? 10.227 -25.328 -8.32 1 96.56 33 THR B N 1
ATOM 1414 C CA . THR B 1 33 ? 9.969 -24.875 -9.688 1 96.56 33 THR B CA 1
ATOM 1415 C C . THR B 1 33 ? 10.836 -23.688 -10.047 1 96.56 33 THR B C 1
ATOM 1417 O O . THR B 1 33 ? 10.609 -23.016 -11.055 1 96.56 33 THR B O 1
ATOM 1420 N N . ASN B 1 34 ? 11.812 -23.344 -9.211 1 96.94 34 ASN B N 1
ATOM 1421 C CA . ASN B 1 34 ? 12.805 -22.297 -9.438 1 96.94 34 ASN B CA 1
ATOM 1422 C C . ASN B 1 34 ? 12.148 -20.922 -9.594 1 96.94 34 ASN B C 1
ATOM 1424 O O . ASN B 1 34 ? 12.57 -20.125 -10.43 1 96.94 34 ASN B O 1
ATOM 1428 N N . MET B 1 35 ? 11.055 -20.734 -8.883 1 96.81 35 MET B N 1
ATOM 1429 C CA . MET B 1 35 ? 10.414 -19.422 -8.805 1 96.81 35 MET B CA 1
ATOM 1430 C C . MET B 1 35 ? 10.922 -18.641 -7.59 1 96.81 35 MET B C 1
ATOM 1432 O O . MET B 1 35 ? 11.383 -19.234 -6.613 1 96.81 35 MET B O 1
ATOM 1436 N N . PRO B 1 36 ? 10.883 -17.359 -7.652 1 95.56 36 PRO B N 1
ATOM 1437 C CA . PRO B 1 36 ? 11.305 -16.594 -6.473 1 95.56 36 PRO B CA 1
ATOM 1438 C C . PRO B 1 36 ? 10.477 -16.922 -5.234 1 95.56 36 PRO B C 1
ATOM 1440 O O . PRO B 1 36 ? 9.242 -17.016 -5.32 1 95.56 36 PRO B O 1
ATOM 1443 N N . LEU B 1 37 ? 11.023 -16.906 -4.133 1 93.75 37 LEU B N 1
ATOM 1444 C CA . LEU B 1 37 ? 10.391 -17.438 -2.928 1 93.75 37 LEU B CA 1
ATOM 1445 C C . LEU B 1 37 ? 9.508 -16.391 -2.271 1 93.75 37 LEU B C 1
ATOM 1447 O O . LEU B 1 37 ? 8.68 -16.703 -1.417 1 93.75 37 LEU B O 1
ATOM 1451 N N . GLY B 1 38 ? 9.648 -15.125 -2.611 1 92 38 GLY B N 1
ATOM 1452 C CA . GLY B 1 38 ? 8.867 -14.047 -2.023 1 92 38 GLY B CA 1
ATOM 1453 C C . GLY B 1 38 ? 7.668 -13.656 -2.861 1 92 38 GLY B C 1
ATOM 1454 O O . GLY B 1 38 ? 6.996 -12.664 -2.562 1 92 38 GLY B O 1
ATOM 1455 N N . LEU B 1 39 ? 7.348 -14.438 -3.873 1 92.25 39 LEU B N 1
ATOM 1456 C CA . LEU B 1 39 ? 6.262 -14.094 -4.789 1 92.25 39 LEU B CA 1
ATOM 1457 C C . LEU B 1 39 ? 4.918 -14.094 -4.066 1 92.25 39 LEU B C 1
ATOM 1459 O O . LEU B 1 39 ? 4.02 -13.328 -4.414 1 92.25 39 LEU B O 1
ATOM 1463 N N . LEU B 1 40 ? 4.723 -14.984 -3.152 1 84.56 40 LEU B N 1
ATOM 1464 C CA . LEU B 1 40 ? 3.439 -15.164 -2.48 1 84.56 40 LEU B CA 1
ATOM 1465 C C . LEU B 1 40 ? 3.506 -14.664 -1.042 1 84.56 40 LEU B C 1
ATOM 1467 O O . LEU B 1 40 ? 4.48 -14.922 -0.333 1 84.56 40 LEU B O 1
ATOM 1471 N N . PRO B 1 41 ? 2.428 -13.906 -0.766 1 75.31 41 PRO B N 1
ATOM 1472 C CA . PRO B 1 41 ? 2.377 -13.57 0.659 1 75.31 41 PRO B CA 1
ATOM 1473 C C . PRO B 1 41 ? 2.016 -14.773 1.532 1 75.31 41 PRO B C 1
ATOM 1475 O O . PRO B 1 41 ? 1.2 -15.609 1.133 1 75.31 41 PRO B O 1
ATOM 1478 N N . LEU B 1 42 ? 2.639 -15.047 2.572 1 71.25 42 LEU B N 1
ATOM 1479 C CA . LEU B 1 42 ? 2.475 -16.25 3.393 1 71.25 42 LEU B CA 1
ATOM 1480 C C . LEU B 1 42 ? 1.646 -15.945 4.637 1 71.25 42 LEU B C 1
ATOM 1482 O O . LEU B 1 42 ? 1.705 -16.688 5.621 1 71.25 42 LEU B O 1
ATOM 1486 N N . ALA B 1 43 ? 0.817 -14.984 4.547 1 75.31 43 ALA B N 1
ATOM 1487 C CA . ALA B 1 43 ? 0.061 -14.656 5.75 1 75.31 43 ALA B CA 1
ATOM 1488 C C . ALA B 1 43 ? -1.352 -15.234 5.688 1 75.31 43 ALA B C 1
ATOM 1490 O O . ALA B 1 43 ? -2.025 -15.125 4.66 1 75.31 43 ALA B O 1
ATOM 1491 N N . ASP B 1 44 ? -1.803 -15.922 6.73 1 83.88 44 ASP B N 1
ATOM 1492 C CA . ASP B 1 44 ? -3.168 -16.375 6.988 1 83.88 44 ASP B CA 1
ATOM 1493 C C . ASP B 1 44 ? -3.639 -17.344 5.91 1 83.88 44 ASP B C 1
ATOM 1495 O O . ASP B 1 44 ? -4.781 -17.266 5.449 1 83.88 44 ASP B O 1
ATOM 1499 N N . ILE B 1 45 ? -2.783 -18.109 5.391 1 91.38 45 ILE B N 1
ATOM 1500 C CA . ILE B 1 45 ? -3.141 -19.125 4.402 1 91.38 45 ILE B CA 1
ATOM 1501 C C . ILE B 1 45 ? -3.855 -20.297 5.09 1 91.38 45 ILE B C 1
ATOM 1503 O O . ILE B 1 45 ? -3.396 -20.781 6.121 1 91.38 45 ILE B O 1
ATOM 1507 N N . VAL B 1 46 ? -4.898 -20.734 4.59 1 94.44 46 VAL B N 1
ATOM 1508 C CA . VAL B 1 46 ? -5.684 -21.781 5.238 1 94.44 46 VAL B CA 1
ATOM 1509 C C . VAL B 1 46 ? -5.547 -23.094 4.457 1 94.44 46 VAL B C 1
ATOM 1511 O O . VAL B 1 46 ? -5.699 -24.172 5.023 1 94.44 46 VAL B O 1
ATOM 1514 N N . GLU B 1 47 ? -5.262 -23 3.199 1 96.56 47 GLU B N 1
ATOM 1515 C CA . GLU B 1 47 ? -5.117 -24.188 2.369 1 96.56 47 GLU B CA 1
ATOM 1516 C C . GLU B 1 47 ? -4.172 -23.938 1.197 1 96.56 47 GLU B C 1
ATOM 1518 O O . GLU B 1 47 ? -4.219 -22.875 0.574 1 96.56 47 GLU B O 1
ATOM 1523 N N . VAL B 1 48 ? -3.373 -24.922 0.949 1 96.56 48 VAL B N 1
ATOM 1524 C CA . VAL B 1 48 ? -2.555 -24.969 -0.258 1 96.56 48 VAL B CA 1
ATOM 1525 C C . VAL B 1 48 ? -2.723 -26.312 -0.947 1 96.56 48 VAL B C 1
ATOM 1527 O O . VAL B 1 48 ? -2.703 -27.359 -0.291 1 96.56 48 VAL B O 1
ATOM 1530 N N . GLY B 1 49 ? -2.912 -26.297 -2.189 1 97.31 49 GLY B N 1
ATOM 1531 C CA . GLY B 1 49 ? -3 -27.516 -2.979 1 97.31 49 GLY B CA 1
ATOM 1532 C C . GLY B 1 49 ? -2.137 -27.484 -4.227 1 97.31 49 GLY B C 1
ATOM 1533 O O . GLY B 1 49 ? -1.89 -26.422 -4.789 1 97.31 49 GLY B O 1
ATOM 1534 N N . TYR B 1 50 ? -1.7 -28.641 -4.539 1 97.62 50 TYR B N 1
ATOM 1535 C CA . TYR B 1 50 ? -0.857 -28.781 -5.723 1 97.62 50 TYR B CA 1
ATOM 1536 C C . TYR B 1 50 ? -1.089 -30.125 -6.402 1 97.62 50 TYR B C 1
ATOM 1538 O O . TYR B 1 50 ? -0.906 -31.172 -5.789 1 97.62 50 TYR B O 1
ATOM 1546 N N . ASN B 1 51 ? -1.522 -30.078 -7.566 1 97.81 51 ASN B N 1
ATOM 1547 C CA . ASN B 1 51 ? -1.641 -31.266 -8.398 1 97.81 51 ASN B CA 1
ATOM 1548 C C . ASN B 1 51 ? -0.431 -31.438 -9.312 1 97.81 51 ASN B C 1
ATOM 1550 O O . ASN B 1 51 ? -0.314 -30.75 -10.328 1 97.81 51 ASN B O 1
ATOM 1554 N N . ARG B 1 52 ? 0.438 -32.344 -9.008 1 95.31 52 ARG B N 1
ATOM 1555 C CA . ARG B 1 52 ? 1.695 -32.531 -9.734 1 95.31 52 ARG B CA 1
ATOM 1556 C C . ARG B 1 52 ? 1.445 -32.969 -11.164 1 95.31 52 ARG B C 1
ATOM 1558 O O . ARG B 1 52 ? 2.215 -32.625 -12.07 1 95.31 52 ARG B O 1
ATOM 1565 N N . SER B 1 53 ? 0.374 -33.688 -11.305 1 95.69 53 SER B N 1
ATOM 1566 C CA . SER B 1 53 ? 0.067 -34.219 -12.625 1 95.69 53 SER B CA 1
ATOM 1567 C C . SER B 1 53 ? -0.288 -33.125 -13.602 1 95.69 53 SER B C 1
ATOM 1569 O O . SER B 1 53 ? 0.098 -33.156 -14.773 1 95.69 53 SER B O 1
ATOM 1571 N N . THR B 1 54 ? -0.982 -32.094 -13.148 1 95.5 54 THR B N 1
ATOM 1572 C CA . THR B 1 54 ? -1.451 -31.047 -14.031 1 95.5 54 THR B CA 1
ATOM 1573 C C . THR B 1 54 ? -0.609 -29.781 -13.859 1 95.5 54 THR B C 1
ATOM 1575 O O . THR B 1 54 ? -0.634 -28.891 -14.711 1 95.5 54 THR B O 1
ATOM 1578 N N . GLY B 1 55 ? 0.085 -29.703 -12.773 1 96.62 55 GLY B N 1
ATOM 1579 C CA . GLY B 1 55 ? 0.826 -28.484 -12.445 1 96.62 55 GLY B CA 1
ATOM 1580 C C . GLY B 1 55 ? -0.033 -27.422 -11.805 1 96.62 55 GLY B C 1
ATOM 1581 O O . GLY B 1 55 ? 0.405 -26.281 -11.641 1 96.62 55 GLY B O 1
ATOM 1582 N N . PHE B 1 56 ? -1.317 -27.781 -11.438 1 97.88 56 PHE B N 1
ATOM 1583 C CA . PHE B 1 56 ? -2.268 -26.812 -10.898 1 97.88 56 PHE B CA 1
ATOM 1584 C C . PHE B 1 56 ? -1.992 -26.562 -9.422 1 97.88 56 PHE B C 1
ATOM 1586 O O . PHE B 1 56 ? -1.906 -27.5 -8.625 1 97.88 56 PHE B O 1
ATOM 1593 N N . LEU B 1 57 ? -1.817 -25.312 -9.109 1 97.25 57 LEU B N 1
ATOM 1594 C CA . LEU B 1 57 ? -1.573 -24.859 -7.75 1 97.25 57 LEU B CA 1
ATOM 1595 C C . LEU B 1 57 ? -2.678 -23.906 -7.293 1 97.25 57 LEU B C 1
ATOM 1597 O O . LEU B 1 57 ? -3.148 -23.078 -8.07 1 97.25 57 LEU B O 1
ATOM 1601 N N . TRP B 1 58 ? -3.141 -24.047 -6.051 1 96.56 58 TRP B N 1
ATOM 1602 C CA . TRP B 1 58 ? -4.055 -23.047 -5.527 1 96.56 58 TRP B CA 1
ATOM 1603 C C . TRP B 1 58 ? -3.734 -22.719 -4.07 1 96.56 58 TRP B C 1
ATOM 1605 O O . TRP B 1 58 ? -3.141 -23.547 -3.363 1 96.56 58 TRP B O 1
ATOM 1615 N N . LEU B 1 59 ? -3.971 -21.562 -3.676 1 96.06 59 LEU B N 1
ATOM 1616 C CA . LEU B 1 59 ? -3.842 -21.031 -2.32 1 96.06 59 LEU B CA 1
ATOM 1617 C C . LEU B 1 59 ? -5.141 -20.375 -1.863 1 96.06 59 LEU B C 1
ATOM 1619 O O . LEU B 1 59 ? -5.73 -19.578 -2.594 1 96.06 59 LEU B O 1
ATOM 1623 N N . LEU B 1 60 ? -5.574 -20.797 -0.684 1 95.44 60 LEU B N 1
ATOM 1624 C CA . LEU B 1 60 ? -6.73 -20.172 -0.049 1 95.44 60 LEU B CA 1
ATOM 1625 C C . LEU B 1 60 ? -6.32 -19.422 1.211 1 95.44 60 LEU B C 1
ATOM 1627 O O . LEU B 1 60 ? -5.574 -19.953 2.039 1 95.44 60 LEU B O 1
ATOM 1631 N N . GLN B 1 61 ? -6.73 -18.219 1.325 1 94.12 61 GLN B N 1
ATOM 1632 C CA . GLN B 1 61 ? -6.453 -17.438 2.521 1 94.12 61 GLN B CA 1
ATOM 1633 C C . GLN B 1 61 ? -7.719 -16.75 3.035 1 94.12 61 GLN B C 1
ATOM 1635 O O . GLN B 1 61 ? -8.703 -16.625 2.305 1 94.12 61 GLN B O 1
ATOM 1640 N N . LYS B 1 62 ? -7.707 -16.422 4.242 1 91.69 62 LYS B N 1
ATOM 1641 C CA . LYS B 1 62 ? -8.898 -15.898 4.91 1 91.69 62 LYS B CA 1
ATOM 1642 C C . LYS B 1 62 ? -9.297 -14.539 4.336 1 91.69 62 LYS B C 1
ATOM 1644 O O . LYS B 1 62 ? -10.484 -14.273 4.125 1 91.69 62 LYS B O 1
ATOM 1649 N N . LYS B 1 63 ? -8.312 -13.68 4.121 1 90.38 63 LYS B N 1
ATOM 1650 C CA . LYS B 1 63 ? -8.57 -12.328 3.633 1 90.38 63 LYS B CA 1
ATOM 1651 C C . LYS B 1 63 ? -7.621 -11.969 2.49 1 90.38 63 LYS B C 1
ATOM 1653 O O . LYS B 1 63 ? -6.484 -12.445 2.447 1 90.38 63 LYS B O 1
ATOM 1658 N N . ALA B 1 64 ? -8.242 -11.188 1.606 1 90.56 64 ALA B N 1
ATOM 1659 C CA . ALA B 1 64 ? -7.363 -10.602 0.601 1 90.56 64 ALA B CA 1
ATOM 1660 C C . ALA B 1 64 ? -6.305 -9.711 1.249 1 90.56 64 ALA B C 1
ATOM 1662 O O . ALA B 1 64 ? -6.535 -9.141 2.32 1 90.56 64 ALA B O 1
ATOM 1663 N N . LEU B 1 65 ? -5.121 -9.68 0.575 1 88.56 65 LEU B N 1
ATOM 1664 C CA . LEU B 1 65 ? -4.078 -8.828 1.133 1 88.56 65 LEU B CA 1
ATOM 1665 C C . LEU B 1 65 ? -3.299 -8.125 0.024 1 88.56 65 LEU B C 1
ATOM 1667 O O . LEU B 1 65 ? -3.346 -8.547 -1.134 1 88.56 65 LEU B O 1
ATOM 1671 N N . THR B 1 66 ? -2.775 -7.051 0.409 1 86.12 66 THR B N 1
ATOM 1672 C CA . THR B 1 66 ? -1.913 -6.289 -0.486 1 86.12 66 THR B CA 1
ATOM 1673 C C . THR B 1 66 ? -0.48 -6.258 0.037 1 86.12 66 THR B C 1
ATOM 1675 O O . THR B 1 66 ? -0.254 -6.09 1.237 1 86.12 66 THR B O 1
ATOM 1678 N N . HIS B 1 67 ? 0.427 -6.523 -0.823 1 87.5 67 HIS B N 1
ATOM 1679 C CA . HIS B 1 67 ? 1.851 -6.496 -0.507 1 87.5 67 HIS B CA 1
ATOM 1680 C C . HIS B 1 67 ? 2.586 -5.477 -1.371 1 87.5 67 HIS B C 1
ATOM 1682 O O . HIS B 1 67 ? 2.305 -5.352 -2.564 1 87.5 67 HIS B O 1
ATOM 1688 N N . THR B 1 68 ? 3.561 -4.82 -0.703 1 83.31 68 THR B N 1
ATOM 1689 C CA . THR B 1 68 ? 4.402 -3.883 -1.435 1 83.31 68 THR B CA 1
ATOM 1690 C C . THR B 1 68 ? 5.777 -4.488 -1.706 1 83.31 68 THR B C 1
ATOM 1692 O O . THR B 1 68 ? 6.496 -4.855 -0.773 1 83.31 68 THR B O 1
ATOM 1695 N N . PHE B 1 69 ? 6.113 -4.602 -2.98 1 88.31 69 PHE B N 1
ATOM 1696 C CA . PHE B 1 69 ? 7.488 -4.918 -3.348 1 88.31 69 PHE B CA 1
ATOM 1697 C C . PHE B 1 69 ? 8.328 -3.65 -3.426 1 88.31 69 PHE B C 1
ATOM 1699 O O . PHE B 1 69 ? 8.328 -2.961 -4.449 1 88.31 69 PHE B O 1
ATOM 1706 N N . LYS B 1 70 ? 9.047 -3.396 -2.395 1 81.44 70 LYS B N 1
ATOM 1707 C CA . LYS B 1 70 ? 9.695 -2.109 -2.162 1 81.44 70 LYS B CA 1
ATOM 1708 C C . LYS B 1 70 ? 10.766 -1.834 -3.215 1 81.44 70 LYS B C 1
ATOM 1710 O O . LYS B 1 70 ? 10.961 -0.687 -3.619 1 81.44 70 LYS B O 1
ATOM 1715 N N . GLN B 1 71 ? 11.414 -2.877 -3.602 1 85.06 71 GLN B N 1
ATOM 1716 C CA . GLN B 1 71 ? 12.531 -2.693 -4.52 1 85.06 71 GLN B CA 1
ATOM 1717 C C . GLN B 1 71 ? 12.055 -2.152 -5.867 1 85.06 71 GLN B C 1
ATOM 1719 O O . GLN B 1 71 ? 12.797 -1.462 -6.562 1 85.06 71 GLN B O 1
ATOM 1724 N N . ILE B 1 72 ? 10.812 -2.455 -6.219 1 88.19 72 ILE B N 1
ATOM 1725 C CA . ILE B 1 72 ? 10.336 -2.027 -7.527 1 88.19 72 ILE B CA 1
ATOM 1726 C C . ILE B 1 72 ? 9.148 -1.079 -7.359 1 88.19 72 ILE B C 1
ATOM 1728 O O . ILE B 1 72 ? 8.594 -0.586 -8.344 1 88.19 72 ILE B O 1
ATOM 1732 N N . GLY B 1 73 ? 8.766 -0.896 -6.164 1 79.5 73 GLY B N 1
ATOM 1733 C CA . GLY B 1 73 ? 7.715 0.058 -5.867 1 79.5 73 GLY B CA 1
ATOM 1734 C C . GLY B 1 73 ? 6.352 -0.387 -6.359 1 79.5 73 GLY B C 1
ATOM 1735 O O . GLY B 1 73 ? 5.535 0.438 -6.781 1 79.5 73 GLY B O 1
ATOM 1736 N N . ARG B 1 74 ? 6.059 -1.638 -6.418 1 85.5 74 ARG B N 1
ATOM 1737 C CA . ARG B 1 74 ? 4.793 -2.174 -6.91 1 85.5 74 ARG B CA 1
ATOM 1738 C C . ARG B 1 74 ? 3.943 -2.715 -5.766 1 85.5 74 ARG B C 1
ATOM 1740 O O . ARG B 1 74 ? 4.465 -3.357 -4.852 1 85.5 74 ARG B O 1
ATOM 1747 N N . LEU B 1 75 ? 2.707 -2.367 -5.859 1 87 75 LEU B N 1
ATOM 1748 C CA . LEU B 1 75 ? 1.722 -3.006 -4.992 1 87 75 LEU B CA 1
ATOM 1749 C C . LEU B 1 75 ? 1.079 -4.199 -5.691 1 87 75 LEU B C 1
ATOM 1751 O O . LEU B 1 75 ? 0.669 -4.102 -6.848 1 87 75 LEU B O 1
ATOM 1755 N N . VAL B 1 76 ? 1.065 -5.27 -4.977 1 91.88 76 VAL B N 1
ATOM 1756 C CA . VAL B 1 76 ? 0.416 -6.461 -5.508 1 91.88 76 VAL B CA 1
ATOM 1757 C C . VAL B 1 76 ? -0.68 -6.926 -4.551 1 91.88 76 VAL B C 1
ATOM 1759 O O . VAL B 1 76 ? -0.457 -7.02 -3.342 1 91.88 76 VAL B O 1
ATOM 1762 N N . SER B 1 77 ? -1.82 -7.074 -5.133 1 92 77 SER B N 1
ATOM 1763 C CA . SER B 1 77 ? -2.941 -7.59 -4.355 1 92 77 SER B CA 1
ATOM 1764 C C . SER B 1 77 ? -3.186 -9.07 -4.645 1 92 77 SER B C 1
ATOM 1766 O O . SER B 1 77 ? -3.115 -9.5 -5.797 1 92 77 SER B O 1
ATOM 1768 N N . TYR B 1 78 ? -3.482 -9.82 -3.602 1 94.75 78 TYR B N 1
ATOM 1769 C CA . TYR B 1 78 ? -3.803 -11.242 -3.672 1 94.75 78 TYR B CA 1
ATOM 1770 C C . TYR B 1 78 ? -5.199 -11.516 -3.125 1 94.75 78 TYR B C 1
ATOM 1772 O O . TYR B 1 78 ? -5.492 -11.195 -1.97 1 94.75 78 TYR B O 1
ATOM 1780 N N . ALA B 1 79 ? -6.012 -12.164 -3.916 1 95.12 79 ALA B N 1
ATOM 1781 C CA . ALA B 1 79 ? -7.375 -12.508 -3.518 1 95.12 79 ALA B CA 1
ATOM 1782 C C . ALA B 1 79 ? -7.383 -13.672 -2.535 1 95.12 79 ALA B C 1
ATOM 1784 O O . ALA B 1 79 ? -6.336 -14.258 -2.248 1 95.12 79 ALA B O 1
ATOM 1785 N N . THR B 1 80 ? -8.523 -13.906 -1.933 1 94.94 80 THR B N 1
ATOM 1786 C CA . THR B 1 80 ? -8.664 -15.008 -0.993 1 94.94 80 THR B CA 1
ATOM 1787 C C . THR B 1 80 ? -8.375 -16.344 -1.68 1 94.94 80 THR B C 1
ATOM 1789 O O . THR B 1 80 ? -8.047 -17.328 -1.019 1 94.94 80 THR B O 1
ATOM 1792 N N . LYS B 1 81 ? -8.578 -16.359 -3.004 1 95.75 81 LYS B N 1
ATOM 1793 C CA . LYS B 1 81 ? -8.258 -17.516 -3.82 1 95.75 81 LYS B CA 1
ATOM 1794 C C . LYS B 1 81 ? -7.277 -17.172 -4.93 1 95.75 81 LYS B C 1
ATOM 1796 O O . LYS B 1 81 ? -7.551 -16.281 -5.75 1 95.75 81 LYS B O 1
ATOM 1801 N N . VAL B 1 82 ? -6.145 -17.859 -4.895 1 96.38 82 VAL B N 1
ATOM 1802 C CA . VAL B 1 82 ? -5.133 -17.688 -5.93 1 96.38 82 VAL B CA 1
ATOM 1803 C C . VAL B 1 82 ? -4.84 -19.016 -6.598 1 96.38 82 VAL B C 1
ATOM 1805 O O . VAL B 1 82 ? -4.66 -20.031 -5.922 1 96.38 82 VAL B O 1
ATOM 1808 N N . THR B 1 83 ? -4.844 -19.047 -7.918 1 97.31 83 THR B N 1
ATOM 1809 C CA . THR B 1 83 ? -4.539 -20.266 -8.633 1 97.31 83 THR B CA 1
ATOM 1810 C C . THR B 1 83 ? -3.523 -20.016 -9.75 1 97.31 83 THR B C 1
ATOM 1812 O O . THR B 1 83 ? -3.369 -18.875 -10.203 1 97.31 83 THR B O 1
ATOM 1815 N N . ALA B 1 84 ? -2.922 -21.047 -10.148 1 97.62 84 ALA B N 1
ATOM 1816 C CA . ALA B 1 84 ? -1.997 -20.984 -11.273 1 97.62 84 ALA B CA 1
ATOM 1817 C C . ALA B 1 84 ? -1.628 -22.391 -11.75 1 97.62 84 ALA B C 1
ATOM 1819 O O . ALA B 1 84 ? -1.828 -23.375 -11.023 1 97.62 84 ALA B O 1
ATOM 1820 N N . PHE B 1 85 ? -1.185 -22.516 -12.938 1 98 85 PHE B N 1
ATOM 1821 C CA . PHE B 1 85 ? -0.436 -23.672 -13.414 1 98 85 PHE B CA 1
ATOM 1822 C C . PHE B 1 85 ? 1.063 -23.406 -13.367 1 98 85 PHE B C 1
ATOM 1824 O O . PHE B 1 85 ? 1.55 -22.453 -13.984 1 98 85 PHE B O 1
ATOM 1831 N N . VAL B 1 86 ? 1.777 -24.266 -12.641 1 97.38 86 VAL B N 1
ATOM 1832 C CA . VAL B 1 86 ? 3.191 -24.016 -12.391 1 97.38 86 VAL B CA 1
ATOM 1833 C C . VAL B 1 86 ? 4.047 -25.016 -13.148 1 97.38 86 VAL B C 1
ATOM 1835 O O . VAL B 1 86 ? 3.729 -26.203 -13.188 1 97.38 86 VAL B O 1
ATOM 1838 N N . GLU B 1 87 ? 5.008 -24.5 -13.82 1 96.5 87 GLU B N 1
ATOM 1839 C CA . GLU B 1 87 ? 6.094 -25.25 -14.438 1 96.5 87 GLU B CA 1
ATOM 1840 C C . GLU B 1 87 ? 7.457 -24.703 -14.031 1 96.5 87 GLU B C 1
ATOM 1842 O O . GLU B 1 87 ? 7.543 -23.828 -13.164 1 96.5 87 GLU B O 1
ATOM 1847 N N . ASP B 1 88 ? 8.477 -25.312 -14.578 1 97.5 88 ASP B N 1
ATOM 1848 C CA . ASP B 1 88 ? 9.82 -24.812 -14.281 1 97.5 88 ASP B CA 1
ATOM 1849 C C . ASP B 1 88 ? 9.984 -23.375 -14.742 1 97.5 88 ASP B C 1
ATOM 1851 O O . ASP B 1 88 ? 9.898 -23.078 -15.938 1 97.5 88 ASP B O 1
ATOM 1855 N N . ARG B 1 89 ? 10.156 -22.5 -13.789 1 98.19 89 ARG B N 1
ATOM 1856 C CA . ARG B 1 89 ? 10.5 -21.094 -14.008 1 98.19 89 ARG B CA 1
ATOM 1857 C C . ARG B 1 89 ? 9.359 -20.359 -14.695 1 98.19 89 ARG B C 1
ATOM 1859 O O . ARG B 1 89 ? 9.594 -19.375 -15.422 1 98.19 89 ARG B O 1
ATOM 1866 N N . LYS B 1 90 ? 8.086 -20.859 -14.477 1 97.88 90 LYS B N 1
ATOM 1867 C CA . LYS B 1 90 ? 6.973 -20.203 -15.133 1 97.88 90 LYS B CA 1
ATOM 1868 C C . LYS B 1 90 ? 5.648 -20.547 -14.469 1 97.88 90 LYS B C 1
ATOM 1870 O O . LYS B 1 90 ? 5.48 -21.656 -13.961 1 97.88 90 LYS B O 1
ATOM 1875 N N . MET B 1 91 ? 4.758 -19.625 -14.398 1 98.12 91 MET B N 1
ATOM 1876 C CA . MET B 1 91 ? 3.365 -19.812 -14.008 1 98.12 91 MET B CA 1
ATOM 1877 C C . MET B 1 91 ? 2.422 -19.219 -15.047 1 98.12 91 MET B C 1
ATOM 1879 O O . MET B 1 91 ? 2.701 -18.172 -15.617 1 98.12 91 MET B O 1
ATOM 1883 N N . LYS B 1 92 ? 1.345 -19.938 -15.258 1 97.88 92 LYS B N 1
ATOM 1884 C CA . LYS B 1 92 ? 0.361 -19.484 -16.234 1 97.88 92 LYS B CA 1
ATOM 1885 C C . LYS B 1 92 ? -1.052 -19.531 -15.664 1 97.88 92 LYS B C 1
ATOM 1887 O O . LYS B 1 92 ? -1.276 -20.125 -14.609 1 97.88 92 LYS B O 1
ATOM 1892 N N . ARG B 1 93 ? -1.917 -18.828 -16.391 1 97.44 93 ARG B N 1
ATOM 1893 C CA . ARG B 1 93 ? -3.332 -18.781 -16.031 1 97.44 93 ARG B CA 1
ATOM 1894 C C . ARG B 1 93 ? -3.516 -18.438 -14.562 1 97.44 93 ARG B C 1
ATOM 1896 O O . ARG B 1 93 ? -4.254 -19.109 -13.852 1 97.44 93 ARG B O 1
ATOM 1903 N N . ILE B 1 94 ? -2.77 -17.484 -14.188 1 97.94 94 ILE B N 1
ATOM 1904 C CA . ILE B 1 94 ? -2.838 -17.016 -12.812 1 97.94 94 ILE B CA 1
ATOM 1905 C C . ILE B 1 94 ? -4.172 -16.312 -12.57 1 97.94 94 ILE B C 1
ATOM 1907 O O . ILE B 1 94 ? -4.633 -15.539 -13.406 1 97.94 94 ILE B O 1
ATOM 1911 N N . THR B 1 95 ? -4.77 -16.609 -11.508 1 97.25 95 THR B N 1
ATOM 1912 C CA . THR B 1 95 ? -5.969 -15.891 -11.102 1 97.25 95 THR B CA 1
ATOM 1913 C C . THR B 1 95 ? -5.805 -15.328 -9.688 1 97.25 95 THR B C 1
ATOM 1915 O O . THR B 1 95 ? -5.039 -15.867 -8.883 1 97.25 95 THR B O 1
ATOM 1918 N N . GLY B 1 96 ? -6.418 -14.219 -9.453 1 96.5 96 GLY B N 1
ATOM 1919 C CA . GLY B 1 96 ? -6.465 -13.688 -8.102 1 96.5 96 GLY B CA 1
ATOM 1920 C C . GLY B 1 96 ? -5.297 -12.781 -7.77 1 96.5 96 GLY B C 1
ATOM 1921 O O . GLY B 1 96 ? -5.035 -12.492 -6.602 1 96.5 96 GLY B O 1
ATOM 1922 N N . VAL B 1 97 ? -4.504 -12.391 -8.766 1 96.38 97 VAL B N 1
ATOM 1923 C CA . VAL B 1 97 ? -3.35 -11.523 -8.531 1 96.38 97 VAL B CA 1
ATOM 1924 C C . VAL B 1 97 ? -3.461 -10.266 -9.383 1 96.38 97 VAL B C 1
ATOM 1926 O O . VAL B 1 97 ? -3.688 -10.344 -10.594 1 96.38 97 VAL B O 1
ATOM 1929 N N . LYS B 1 98 ? -3.402 -9.156 -8.781 1 95.25 98 LYS B N 1
ATOM 1930 C CA . LYS B 1 98 ? -3.377 -7.859 -9.453 1 95.25 98 LYS B CA 1
ATOM 1931 C C . LYS B 1 98 ? -2.162 -7.039 -9.031 1 95.25 98 LYS B C 1
ATOM 1933 O O . LYS B 1 98 ? -1.688 -7.168 -7.895 1 95.25 98 LYS B O 1
ATOM 1938 N N . SER B 1 99 ? -1.67 -6.281 -9.953 1 94.31 99 SER B N 1
ATOM 1939 C CA . SER B 1 99 ? -0.532 -5.41 -9.672 1 94.31 99 SER B CA 1
ATOM 1940 C C . SER B 1 99 ? -0.802 -3.984 -10.141 1 94.31 99 SER B C 1
ATOM 1942 O O . SER B 1 99 ? -1.514 -3.773 -11.125 1 94.31 99 SER B O 1
ATOM 1944 N N . THR B 1 100 ? -0.162 -3.119 -9.398 1 89.31 100 THR B N 1
ATOM 1945 C CA . THR B 1 100 ? -0.254 -1.739 -9.867 1 89.31 100 THR B CA 1
ATOM 1946 C C . THR B 1 100 ? 0.645 -1.518 -11.078 1 89.31 100 THR B C 1
ATOM 1948 O O . THR B 1 100 ? 1.755 -2.051 -11.141 1 89.31 100 THR B O 1
ATOM 1951 N N . GLU B 1 101 ? 0.242 -0.834 -12.125 1 86.75 101 GLU B N 1
ATOM 1952 C CA . GLU B 1 101 ? 1.021 -0.501 -13.312 1 86.75 101 GLU B CA 1
ATOM 1953 C C . GLU B 1 101 ? 1.608 0.903 -13.219 1 86.75 101 GLU B C 1
ATOM 1955 O O . GLU B 1 101 ? 2.799 1.104 -13.469 1 86.75 101 GLU B O 1
ATOM 1960 N N . LEU B 1 102 ? 0.829 1.723 -13.062 1 82.38 102 LEU B N 1
ATOM 1961 C CA . LEU B 1 102 ? 1.271 3.109 -12.969 1 82.38 102 LEU B CA 1
ATOM 1962 C C . LEU B 1 102 ? 0.834 3.73 -11.648 1 82.38 102 LEU B C 1
ATOM 1964 O O . LEU B 1 102 ? -0.351 3.711 -11.305 1 82.38 102 LEU B O 1
ATOM 1968 N N . LEU B 1 103 ? 1.884 4.02 -10.984 1 82.38 103 LEU B N 1
ATOM 1969 C CA . LEU B 1 103 ? 1.66 4.754 -9.742 1 82.38 103 LEU B CA 1
ATOM 1970 C C . LEU B 1 103 ? 2.346 6.117 -9.789 1 82.38 103 LEU B C 1
ATOM 1972 O O . LEU B 1 103 ? 3.553 6.199 -10.023 1 82.38 103 LEU B O 1
ATOM 1976 N N . ILE B 1 104 ? 1.537 7.133 -9.875 1 86.31 104 ILE B N 1
ATOM 1977 C CA . ILE B 1 104 ? 2.072 8.492 -9.867 1 86.31 104 ILE B CA 1
ATOM 1978 C C . ILE B 1 104 ? 1.912 9.102 -8.477 1 86.31 104 ILE B C 1
ATOM 1980 O O . ILE B 1 104 ? 0.809 9.133 -7.93 1 86.31 104 ILE B O 1
ATOM 1984 N N . TRP B 1 105 ? 3.006 9.445 -7.969 1 89.88 105 TRP B N 1
ATOM 1985 C CA . TRP B 1 105 ? 3 10.141 -6.684 1 89.88 105 TRP B CA 1
ATOM 1986 C C . TRP B 1 105 ? 3.002 11.648 -6.883 1 89.88 105 TRP B C 1
ATOM 1988 O O . TRP B 1 105 ? 3.717 12.172 -7.746 1 89.88 105 TRP B O 1
ATOM 1998 N N . VAL B 1 106 ? 2.232 12.312 -6.117 1 95.06 106 VAL B N 1
ATOM 1999 C CA . VAL B 1 106 ? 2.242 13.766 -6.156 1 95.06 106 VAL B CA 1
ATOM 2000 C C . VAL B 1 106 ? 2.424 14.32 -4.746 1 95.06 106 VAL B C 1
ATOM 2002 O O . VAL B 1 106 ? 1.982 13.711 -3.771 1 95.06 106 VAL B O 1
ATOM 2005 N N . THR B 1 107 ? 3.035 15.469 -4.652 1 96.88 107 THR B N 1
ATOM 2006 C CA . THR B 1 107 ? 3.195 16.172 -3.383 1 96.88 107 THR B CA 1
ATOM 2007 C C . THR B 1 107 ? 1.922 16.922 -3.02 1 96.88 107 THR B C 1
ATOM 2009 O O . THR B 1 107 ? 1.312 17.562 -3.873 1 96.88 107 THR B O 1
ATOM 2012 N N . VAL B 1 108 ? 1.502 16.812 -1.757 1 97.44 108 VAL B N 1
ATOM 2013 C CA . VAL B 1 108 ? 0.373 17.578 -1.25 1 97.44 108 VAL B CA 1
ATOM 2014 C C . VAL B 1 108 ? 0.875 18.875 -0.614 1 97.44 108 VAL B C 1
ATOM 2016 O O . VAL B 1 108 ? 1.725 18.844 0.28 1 97.44 108 VAL B O 1
ATOM 2019 N N . SER B 1 109 ? 0.317 19.938 -1.073 1 98.25 109 SER B N 1
ATOM 2020 C CA . SER B 1 109 ? 0.807 21.219 -0.547 1 98.25 109 SER B CA 1
ATOM 2021 C C . SER B 1 109 ? -0.235 21.875 0.345 1 98.25 109 SER B C 1
ATOM 2023 O O . SER B 1 109 ? 0.113 22.594 1.287 1 98.25 109 SER B O 1
ATOM 2025 N N . ASP B 1 110 ? -1.522 21.641 -0.064 1 98.38 110 ASP B N 1
ATOM 2026 C CA . ASP B 1 110 ? -2.607 22.266 0.681 1 98.38 110 ASP B CA 1
ATOM 2027 C C . ASP B 1 110 ? -3.812 21.344 0.791 1 98.38 110 ASP B C 1
ATOM 2029 O O . ASP B 1 110 ? -3.99 20.453 -0.04 1 98.38 110 ASP B O 1
ATOM 2033 N N . MET B 1 111 ? -4.57 21.594 1.839 1 98.5 111 MET B N 1
ATOM 2034 C CA . MET B 1 111 ? -5.859 20.938 1.957 1 98.5 111 MET B CA 1
ATOM 2035 C C . MET B 1 111 ? -6.863 21.812 2.697 1 98.5 111 MET B C 1
ATOM 2037 O O . MET B 1 111 ? -6.477 22.672 3.484 1 98.5 111 MET B O 1
ATOM 2041 N N . TYR B 1 112 ? -8.109 21.625 2.377 1 98.56 112 TYR B N 1
ATOM 2042 C CA . TYR B 1 112 ? -9.125 22.406 3.068 1 98.56 112 TYR B CA 1
ATOM 2043 C C . TYR B 1 112 ? -10.492 21.734 2.967 1 98.56 112 TYR B C 1
ATOM 2045 O O . TYR B 1 112 ? -10.781 21.047 1.984 1 98.56 112 TYR B O 1
ATOM 2053 N N . ILE B 1 113 ? -11.227 21.891 3.982 1 98.38 113 ILE B N 1
ATOM 2054 C CA . ILE B 1 113 ? -12.633 21.5 3.982 1 98.38 113 ILE B CA 1
ATOM 2055 C C . ILE B 1 113 ? -13.461 22.562 3.256 1 98.38 113 ILE B C 1
ATOM 2057 O O . ILE B 1 113 ? -13.328 23.75 3.525 1 98.38 113 ILE B O 1
ATOM 2061 N N . ASP B 1 114 ? -14.234 22.047 2.391 1 97 114 ASP B N 1
ATOM 2062 C CA . ASP B 1 114 ? -15.047 22.953 1.585 1 97 114 ASP B CA 1
ATOM 2063 C C . ASP B 1 114 ? -15.961 23.812 2.465 1 97 114 ASP B C 1
ATOM 2065 O O . ASP B 1 114 ? -16.672 23.281 3.328 1 97 114 ASP B O 1
ATOM 2069 N N . LYS B 1 115 ? -15.992 25.062 2.207 1 95.75 115 LYS B N 1
ATOM 2070 C CA . LYS B 1 115 ? -16.75 26 3.031 1 95.75 115 LYS B CA 1
ATOM 2071 C C . LYS B 1 115 ? -18.25 25.797 2.846 1 95.75 115 LYS B C 1
ATOM 2073 O O . LYS B 1 115 ? -19.031 26.016 3.77 1 95.75 115 LYS B O 1
ATOM 2078 N N . ASN B 1 116 ? -18.609 25.359 1.648 1 96.44 116 ASN B N 1
ATOM 2079 C CA . ASN B 1 116 ? -20.031 25.219 1.318 1 96.44 116 ASN B CA 1
ATOM 2080 C C . ASN B 1 116 ? -20.516 23.797 1.58 1 96.44 116 ASN B C 1
ATOM 2082 O O . ASN B 1 116 ? -21.734 23.562 1.672 1 96.44 116 ASN B O 1
ATOM 2086 N N . ASP B 1 117 ? -19.766 22.875 1.637 1 97.56 117 ASP B N 1
ATOM 2087 C CA . ASP B 1 117 ? -20.094 21.469 1.896 1 97.56 117 ASP B CA 1
ATOM 2088 C C . ASP B 1 117 ? -19.016 20.812 2.748 1 97.56 117 ASP B C 1
ATOM 2090 O O . ASP B 1 117 ? -18.062 20.25 2.213 1 97.56 117 ASP B O 1
ATOM 2094 N N . HIS B 1 118 ? -19.203 20.812 4.012 1 97.25 118 HIS B N 1
ATOM 2095 C CA . HIS B 1 118 ? -18.188 20.391 4.957 1 97.25 118 HIS B CA 1
ATOM 2096 C C . HIS B 1 118 ? -18 18.875 4.922 1 97.25 118 HIS B C 1
ATOM 2098 O O . HIS B 1 118 ? -17.172 18.328 5.66 1 97.25 118 HIS B O 1
ATOM 2104 N N . SER B 1 119 ? -18.703 18.25 4.078 1 97.31 119 SER B N 1
ATOM 2105 C CA . SER B 1 119 ? -18.516 16.812 3.922 1 97.31 119 SER B CA 1
ATOM 2106 C C . SER B 1 119 ? -17.406 16.5 2.912 1 97.31 119 SER B C 1
ATOM 2108 O O . SER B 1 119 ? -17.062 15.336 2.699 1 97.31 119 SER B O 1
ATOM 2110 N N . LYS B 1 120 ? -16.859 17.625 2.363 1 97.94 120 LYS B N 1
ATOM 2111 C CA . LYS B 1 120 ? -15.844 17.469 1.326 1 97.94 120 LYS B CA 1
ATOM 2112 C C . LYS B 1 120 ? -14.523 18.109 1.749 1 97.94 120 LYS B C 1
ATOM 2114 O O . LYS B 1 120 ? -14.516 19.188 2.35 1 97.94 120 LYS B O 1
ATOM 2119 N N . ILE B 1 121 ? -13.469 17.422 1.453 1 98.12 121 ILE B N 1
ATOM 2120 C CA . ILE B 1 121 ? -12.125 17.938 1.676 1 98.12 121 ILE B CA 1
ATOM 2121 C C . ILE B 1 121 ? -11.359 17.969 0.355 1 98.12 121 ILE B C 1
ATOM 2123 O O . ILE B 1 121 ? -11.43 17.031 -0.434 1 98.12 121 ILE B O 1
ATOM 2127 N N . SER B 1 122 ? -10.68 19.031 0.099 1 98.31 122 SER B N 1
ATOM 2128 C CA . SER B 1 122 ? -9.914 19.188 -1.133 1 98.31 122 SER B CA 1
ATOM 2129 C C . SER B 1 122 ? -8.422 19.297 -0.846 1 98.31 122 SER B C 1
ATOM 2131 O O . SER B 1 122 ? -8.016 19.875 0.16 1 98.31 122 SER B O 1
ATOM 2133 N N . PHE B 1 123 ? -7.656 18.688 -1.767 1 98 123 PHE B N 1
ATOM 2134 C CA . PHE B 1 123 ? -6.199 18.703 -1.709 1 98 123 PHE B CA 1
ATOM 2135 C C . PHE B 1 123 ? -5.613 19.359 -2.953 1 98 123 PHE B C 1
ATOM 2137 O O . PHE B 1 123 ? -6.156 19.219 -4.051 1 98 123 PHE B O 1
ATOM 2144 N N . LYS B 1 124 ? -4.562 20.094 -2.699 1 97.81 124 LYS B N 1
ATOM 2145 C CA . LYS B 1 124 ? -3.871 20.75 -3.803 1 97.81 124 LYS B CA 1
ATOM 2146 C C . LYS B 1 124 ? -2.4 20.344 -3.854 1 97.81 124 LYS B C 1
ATOM 2148 O O . LYS B 1 124 ? -1.788 20.078 -2.816 1 97.81 124 LYS B O 1
ATOM 2153 N N . THR B 1 125 ? -1.87 20.281 -5.066 1 97.5 125 THR B N 1
ATOM 2154 C CA . THR B 1 125 ? -0.44 20.109 -5.289 1 97.5 125 THR B CA 1
ATOM 2155 C C . THR B 1 125 ? 0.218 21.438 -5.648 1 97.5 125 THR B C 1
ATOM 2157 O O . THR B 1 125 ? -0.464 22.391 -6.027 1 97.5 125 THR B O 1
ATOM 2160 N N . PRO B 1 126 ? 1.531 21.438 -5.527 1 95.62 126 PRO B N 1
ATOM 2161 C CA . PRO B 1 126 ? 2.223 22.672 -5.914 1 95.62 126 PRO B CA 1
ATOM 2162 C C . PRO B 1 126 ? 2.027 23.031 -7.387 1 95.62 126 PRO B C 1
ATOM 2164 O O . PRO B 1 126 ? 2.117 24.203 -7.766 1 95.62 126 PRO B O 1
ATOM 2167 N N . THR B 1 127 ? 1.644 22.016 -8.219 1 93.31 127 THR B N 1
ATOM 2168 C CA . THR B 1 127 ? 1.496 22.25 -9.648 1 93.31 127 THR B CA 1
ATOM 2169 C C . THR B 1 127 ? 0.066 22.672 -9.984 1 93.31 127 THR B C 1
ATOM 2171 O O . THR B 1 127 ? -0.273 22.859 -11.156 1 93.31 127 THR B O 1
ATOM 2174 N N . GLY B 1 128 ? -0.764 22.719 -8.992 1 92.62 128 GLY B N 1
ATOM 2175 C CA . GLY B 1 128 ? -2.104 23.234 -9.211 1 92.62 128 GLY B CA 1
ATOM 2176 C C . GLY B 1 128 ? -3.15 22.141 -9.352 1 92.62 128 GLY B C 1
ATOM 2177 O O . GLY B 1 128 ? -4.34 22.438 -9.508 1 92.62 128 GLY B O 1
ATOM 2178 N N . LEU B 1 129 ? -2.758 20.859 -9.32 1 93.75 129 LEU B N 1
ATOM 2179 C CA . LEU B 1 129 ? -3.729 19.766 -9.336 1 93.75 129 LEU B CA 1
ATOM 2180 C C . LEU B 1 129 ? -4.562 19.766 -8.055 1 93.75 129 LEU B C 1
ATOM 2182 O O . LEU B 1 129 ? -4.043 20.047 -6.973 1 93.75 129 LEU B O 1
ATOM 2186 N N . ARG B 1 130 ? -5.832 19.531 -8.312 1 95.56 130 ARG B N 1
ATOM 2187 C CA . ARG B 1 130 ? -6.746 19.5 -7.176 1 95.56 130 ARG B CA 1
ATOM 2188 C C . ARG B 1 130 ? -7.582 18.234 -7.184 1 95.56 130 ARG B C 1
ATOM 2190 O O . ARG B 1 130 ? -8.031 17.781 -8.242 1 95.56 130 ARG B O 1
ATOM 2197 N N . ARG B 1 131 ? -7.766 17.656 -6.004 1 95 131 ARG B N 1
ATOM 2198 C CA . ARG B 1 131 ? -8.656 16.516 -5.801 1 95 131 ARG B CA 1
ATOM 2199 C C . ARG B 1 131 ? -9.562 16.75 -4.594 1 95 131 ARG B C 1
ATOM 2201 O O . ARG B 1 131 ? -9.141 17.312 -3.592 1 95 131 ARG B O 1
ATOM 2208 N N . THR B 1 132 ? -10.75 16.266 -4.715 1 96.88 132 THR B N 1
ATOM 2209 C CA . THR B 1 132 ? -11.719 16.359 -3.631 1 96.88 132 THR B CA 1
ATOM 2210 C C . THR B 1 132 ? -12.227 14.984 -3.24 1 96.88 132 THR B C 1
ATOM 2212 O O . THR B 1 132 ? -12.508 14.148 -4.105 1 96.88 132 THR B O 1
ATOM 2215 N N . PHE B 1 133 ? -12.32 14.758 -1.937 1 96.69 133 PHE B N 1
ATOM 2216 C CA . PHE B 1 133 ? -12.773 13.477 -1.396 1 96.69 133 PHE B CA 1
ATOM 2217 C C . PHE B 1 133 ? -13.773 13.695 -0.266 1 96.69 133 PHE B C 1
ATOM 2219 O O . PHE B 1 133 ? -13.891 14.805 0.263 1 96.69 133 PHE B O 1
ATOM 2226 N N . PRO B 1 134 ? -14.555 12.68 0.063 1 97.19 134 PRO B N 1
ATOM 2227 C CA . PRO B 1 134 ? -15.375 12.789 1.271 1 97.19 134 PRO B CA 1
ATOM 2228 C C . PRO B 1 134 ? -14.539 12.914 2.543 1 97.19 134 PRO B C 1
ATOM 2230 O O . PRO B 1 134 ? -13.531 12.211 2.697 1 97.19 134 PRO B O 1
ATOM 2233 N N . VAL B 1 135 ? -14.93 13.766 3.484 1 96.81 135 VAL B N 1
ATOM 2234 C CA . VAL B 1 135 ? -14.242 13.953 4.758 1 96.81 135 VAL B CA 1
ATOM 2235 C C . VAL B 1 135 ? -14.227 12.648 5.539 1 96.81 135 VAL B C 1
ATOM 2237 O O . VAL B 1 135 ? -13.258 12.344 6.238 1 96.81 135 VAL B O 1
ATOM 2240 N N . SER B 1 136 ? -15.211 11.852 5.383 1 94.69 136 SER B N 1
ATOM 2241 C CA . SER B 1 136 ? -15.367 10.602 6.117 1 94.69 136 SER B CA 1
ATOM 2242 C C . SER B 1 136 ? -14.258 9.617 5.785 1 94.69 136 SER B C 1
ATOM 2244 O O . SER B 1 136 ? -13.922 8.75 6.598 1 94.69 136 SER B O 1
ATOM 2246 N N . ALA B 1 137 ? -13.703 9.75 4.633 1 93.75 137 ALA B N 1
ATOM 2247 C CA . ALA B 1 137 ? -12.625 8.844 4.219 1 93.75 137 ALA B CA 1
ATOM 2248 C C . ALA B 1 137 ? -11.375 9.055 5.07 1 93.75 137 ALA B C 1
ATOM 2250 O O . ALA B 1 137 ? -10.492 8.195 5.109 1 93.75 137 ALA B O 1
ATOM 2251 N N . TYR B 1 138 ? -11.281 10.164 5.762 1 94.25 138 TYR B N 1
ATOM 2252 C CA . TYR B 1 138 ? -10.102 10.516 6.551 1 94.25 138 TYR B CA 1
ATOM 2253 C C . TYR B 1 138 ? -10.422 10.492 8.039 1 94.25 138 TYR B C 1
ATOM 2255 O O . TYR B 1 138 ? -9.742 11.141 8.836 1 94.25 138 TYR B O 1
ATOM 2263 N N . GLY B 1 139 ? -11.531 9.82 8.266 1 88.38 139 GLY B N 1
ATOM 2264 C CA . GLY B 1 139 ? -11.875 9.656 9.664 1 88.38 139 GLY B CA 1
ATOM 2265 C C . GLY B 1 139 ? -11.047 8.594 10.359 1 88.38 139 GLY B C 1
ATOM 2266 O O . GLY B 1 139 ? -10.273 7.879 9.719 1 88.38 139 GLY B O 1
ATOM 2267 N N . LYS B 1 140 ? -11.164 8.617 11.672 1 77.81 140 LYS B N 1
ATOM 2268 C CA . LYS B 1 140 ? -10.422 7.621 12.445 1 77.81 140 LYS B CA 1
ATOM 2269 C C . LYS B 1 140 ? -10.891 6.207 12.117 1 77.81 140 LYS B C 1
ATOM 2271 O O . LYS B 1 140 ? -12.094 5.957 12.016 1 77.81 140 LYS B O 1
ATOM 2276 N N . GLU B 1 141 ? -10.016 5.469 11.43 1 64.5 141 GLU B N 1
ATOM 2277 C CA . GLU B 1 141 ? -10.375 4.086 11.133 1 64.5 141 GLU B CA 1
ATOM 2278 C C . GLU B 1 141 ? -10.781 3.34 12.398 1 64.5 141 GLU B C 1
ATOM 2280 O O . GLU B 1 141 ? -10.25 3.604 13.484 1 64.5 141 GLU B O 1
ATOM 2285 N N . ASP B 1 142 ? -12 3.029 12.508 1 52.19 142 ASP B N 1
ATOM 2286 C CA . ASP B 1 142 ? -12.383 2.09 13.555 1 52.19 142 ASP B CA 1
ATOM 2287 C C . ASP B 1 142 ? -11.398 0.92 13.625 1 52.19 142 ASP B C 1
ATOM 2289 O O . ASP B 1 142 ? -10.945 0.427 12.594 1 52.19 142 ASP B O 1
ATOM 2293 N N . ASP B 1 143 ? -10.453 1.104 14.562 1 45.38 143 ASP B N 1
ATOM 2294 C CA . ASP B 1 143 ? -9.688 -0.108 14.844 1 45.38 143 ASP B CA 1
ATOM 2295 C C . ASP B 1 143 ? -10.523 -1.357 14.57 1 45.38 143 ASP B C 1
ATOM 2297 O O . ASP B 1 143 ? -11.406 -1.707 15.359 1 45.38 143 ASP B O 1
ATOM 2301 N N . ASN B 1 144 ? -11.133 -1.518 13.641 1 37.66 144 ASN B N 1
ATOM 2302 C CA . ASN B 1 144 ? -11.664 -2.875 13.656 1 37.66 144 ASN B CA 1
ATOM 2303 C C . ASN B 1 144 ? -10.633 -3.881 14.156 1 37.66 144 ASN B C 1
ATOM 2305 O O . ASN B 1 144 ? -9.586 -4.059 13.539 1 37.66 144 ASN B O 1
ATOM 2309 N N . LYS B 1 145 ? -10.523 -4.027 15.547 1 35.19 145 LYS B N 1
ATOM 2310 C CA . LYS B 1 145 ? -10.117 -5.246 16.25 1 35.19 145 LYS B CA 1
ATOM 2311 C C . LYS B 1 145 ? -10.469 -6.488 15.43 1 35.19 145 LYS B C 1
ATOM 2313 O O . LYS B 1 145 ? -11.648 -6.793 15.242 1 35.19 145 LYS B O 1
ATOM 2318 N N . HIS B 1 146 ? -9.961 -6.855 14.484 1 31.66 146 HIS B N 1
ATOM 2319 C CA . HIS B 1 146 ? -10.086 -8.305 14.336 1 31.66 146 HIS B CA 1
ATOM 2320 C C . HIS B 1 146 ? -10.031 -9 15.688 1 31.66 146 HIS B C 1
ATOM 2322 O O . HIS B 1 146 ? -9.164 -8.703 16.516 1 31.66 146 HIS B O 1
ATOM 2328 N N . ASP B 1 147 ? -11.141 -9.586 16.234 1 29.3 147 ASP B N 1
ATOM 2329 C CA . ASP B 1 147 ? -11.492 -10.68 17.125 1 29.3 147 ASP B CA 1
ATOM 2330 C C . ASP B 1 147 ? -10.406 -11.75 17.156 1 29.3 147 ASP B C 1
ATOM 2332 O O . ASP B 1 147 ? -10.148 -12.398 16.125 1 29.3 147 ASP B O 1
ATOM 2336 N N . VAL B 1 148 ? -9.328 -11.695 17.812 1 25.27 148 VAL B N 1
ATOM 2337 C CA . VAL B 1 148 ? -8.844 -12.945 18.391 1 25.27 148 VAL B CA 1
ATOM 2338 C C . VAL B 1 148 ? -10.023 -13.758 18.906 1 25.27 148 VAL B C 1
ATOM 2340 O O . VAL B 1 148 ? -10.93 -13.219 19.547 1 25.27 148 VAL B O 1
ATOM 2343 N N . ALA B 1 149 ? -10.336 -14.93 18.312 1 24.72 149 ALA B N 1
ATOM 2344 C CA . ALA B 1 149 ? -11.016 -15.984 19.062 1 24.72 149 ALA B CA 1
ATOM 2345 C C . ALA B 1 149 ? -10.602 -15.945 20.531 1 24.72 149 ALA B C 1
ATOM 2347 O O . ALA B 1 149 ? -9.406 -15.922 20.859 1 24.72 149 ALA B O 1
ATOM 2348 N N . LYS B 1 150 ? -11.555 -15.789 21.406 1 20.55 150 LYS B N 1
ATOM 2349 C CA . LYS B 1 150 ? -11.531 -16.484 22.688 1 20.55 150 LYS B CA 1
ATOM 2350 C C . LYS B 1 150 ? -11.375 -17.984 22.516 1 20.55 150 LYS B C 1
ATOM 2352 O O . LYS B 1 150 ? -12.141 -18.609 21.766 1 20.55 150 LYS B O 1
#

pLDDT: mean 89.44, std 15.46, range [20.48, 98.56]

Sequence (300 aa):
MASQAIEVNREGAEVYHGAALCAEKAVELLAETNMPLGLLPLADIVEVGYNRSTGFLWLLQKKALTHTFKQIGRLVSYATKVTAFVEDRKMKRITGVKSTELLIWVTVSDMYIDKNDHSKISFKTPTGLRRTFPVSAYGKEDDNKHDVAKMASQAIEVNREGAEVYHGAALCAEKAVELLAETNMPLGLLPLADIVEVGYNRSTGFLWLLQKKALTHTFKQIGRLVSYATKVTAFVEDRKMKRITGVKSTELLIWVTVSDMYIDKNDHSKISFKTPTGLRRTFPVSAYGKEDDNKHDVAK

Foldseek 3Di:
DLVVVCVVQVVQKDKDADLVVQLVVLQVVCVVQVHDSVPDDSPQWGMWIARPVQQKIKTAGDAKDWDAPPVVGKIKIFGRMWMWRTHRHDTPPIPRIDMDDDDDDFDWDDKDQDPVHNQKMKTAGPVGDIDIDGPVVPDDPPPPPPDDDD/DLVVVCVVQVVQKDKDADLVVQLVVLQVVCVVQVHDSVPDDSPQWGMWIARPVQQKIKTAGDAKDWDAPPVVGKIKIFGRMWMWRTHRVDTPPIPRIDMDDDDDDFDWDDKDQDPVHNQKMKTAGPVGDMDIDGPVVPDDPPPPPPDPDD

Organism: Triticum turgidum subsp. durum (NCBI:txid4567)

Solvent-accessible surface area (backbone atoms only — not comparable to full-atom values): 15816 Å² total; per-residue (Å²): 108,68,67,60,53,47,63,72,43,46,72,87,31,53,74,40,62,43,41,70,56,21,38,52,52,52,39,50,51,25,54,75,25,65,38,56,59,34,70,59,84,68,69,63,29,51,31,30,37,38,14,78,90,77,22,40,34,37,40,34,29,82,60,63,50,72,45,72,37,72,80,74,70,34,46,35,37,37,43,35,53,29,37,28,34,51,46,80,29,32,38,33,72,33,41,41,37,32,32,51,73,44,77,40,74,41,56,39,24,33,37,34,44,37,90,89,45,71,59,29,31,35,37,29,27,87,87,67,52,70,51,76,44,59,38,73,57,29,35,66,71,73,74,70,69,74,76,71,84,128,111,68,67,59,54,46,62,74,44,47,72,88,31,52,73,40,61,43,40,70,56,21,38,51,52,53,40,49,52,26,54,75,24,64,38,56,58,34,70,60,84,65,68,63,30,50,33,28,36,38,15,79,90,77,23,40,34,38,40,34,29,82,58,61,48,74,47,73,34,72,82,74,68,34,46,34,38,37,44,34,53,30,36,28,34,51,45,79,30,32,39,33,72,33,40,42,37,33,31,49,74,44,76,40,74,41,56,40,24,32,38,33,45,38,89,87,44,72,58,29,30,35,38,29,27,88,86,65,52,71,50,75,44,58,39,73,58,30,35,64,70,70,74,71,68,77,76,71,82,129

Nearest PDB structures (foldseek):
  4fhm-assembly1_A  TM=3.008E-01  e=6.504E-01  Schizosaccharomyces pombe 972h-
  7kra-assembly1_A  TM=2.108E-01  e=1.400E-01  Saccharomyces cerevisiae
  6s1l-assembly1_A  TM=3.296E-01  e=2.148E+00  Schizosaccharomyces pombe
  6zyw-assembly1_D  TM=3.623E-01  e=3.199E+00  Tetrahymena thermophila SB210
  7ksr-assembly1_D  TM=3.332E-01  e=2.548E+00  Homo sapiens

InterPro domains:
  IPR007493 Protein of unknown function DUF538 [PF04398] (27-138)
  IPR007493 Protein of unknown function DUF538 [PTHR31676] (23-140)
  IPR036758 At5g01610-like superfamily [G3DSA:2.30.240.10] (7-148)
  IPR036758 At5g01610-like superfamily [SSF141562] (4-144)

Radius of gyration: 23.1 Å; Cα contacts (8 Å, |Δi|>4): 627; chains: 2; bounding box: 39×69×48 Å

Secondary structure (DSSP, 8-state):
-HHHHHHHH-TT-EEEESHHHHHHHHHHHHHHTT--TTSS--SSEEEEEEETTTTEEEEEESS-EEEEETTTTEEEEEEEEEEEEEETTEEEEEEEEEEEEEEEEEE--EEEE-SS-TTEEEEE-TTS-EEEEEGGGGS-----------/-HHHHHHHHHTT-EEEESHHHHHHHHHHHHHHTT--TTSS--SSEEEEEEETTTTEEEEEESS-EEEEETTTTEEEEEEEEEEEEEETTEEEEEEEEEEEEEEEEEE--EEEE-SS-TTEEEEE-TTS-EEEEEGGGGS-----------